Protein AF-A0A7C5KUN6-F1 (afdb_monomer)

Sequence (347 aa):
MRLMIIWPGSARQKAARDCRPASRNPRELPTFNGETDTWPRRWAWPAICSCHCKRNRFDVPRSCTMHLMQTRRTWILATVFLALLAIQFTPLGLFLNLPGLLIVAGGTLAATFLSRPAEDVRAVLASLPALLQNGHARGDATETGRDIAQLLHFARRYRLVSIRAAERELGHIANPFLRAGLQQVVDRASEEELEKSLRWRLSAEARREQGRIQIVNTMAIFAPAFGMLGTLFGLVFMLSGLGSEGLNEIGTSMAFAMITTVYGIVAANLVFKPLAIKLERRSQQRLLHLRALAEGMMLVWHKRHPTLVRELIESVHQGAPMSAPAPATGTARDPAAAGSTLKLVGA

Solvent-accessible surface area (backbone atoms only — not comparable to full-atom values): 20863 Å² total; per-residue (Å²): 139,88,87,80,85,83,70,96,70,68,74,74,64,65,72,71,71,76,80,68,90,83,78,88,80,98,81,83,83,83,86,80,80,84,83,87,82,90,75,78,95,71,83,89,69,82,94,77,79,89,72,78,84,72,82,88,75,99,69,80,64,69,69,62,63,49,55,59,51,52,52,56,51,50,54,54,50,50,54,51,49,54,52,51,54,58,52,74,76,44,72,66,74,78,70,66,50,64,72,43,49,46,47,20,53,48,45,24,49,51,56,44,51,74,75,38,65,61,67,61,53,50,55,49,60,69,42,45,66,59,67,70,43,76,68,53,69,64,53,56,57,57,48,54,52,48,55,54,51,50,53,45,52,44,39,48,36,55,69,76,37,64,67,75,61,34,57,64,50,48,79,73,49,83,53,68,70,58,34,56,54,53,48,42,54,73,72,61,55,53,70,71,56,49,51,51,50,49,52,50,53,53,53,52,54,51,53,53,52,49,52,55,35,48,52,38,47,49,38,29,62,38,14,39,54,33,4,55,50,34,34,54,54,18,49,52,52,33,60,68,37,64,92,81,56,58,76,67,57,45,50,50,25,48,51,47,16,55,51,14,34,51,50,8,46,45,46,14,63,71,47,28,45,56,47,26,55,52,45,48,53,51,46,51,53,53,51,51,50,53,48,35,52,48,53,37,49,53,40,43,68,70,63,52,61,50,68,60,43,49,52,50,39,52,39,58,74,69,69,56,78,89,70,74,82,76,78,78,86,76,85,75,86,78,92,84,87,82,82,83,89,85,84,84,86,90,133

Secondary structure (DSSP, 8-state):
-------TTSHHHHTTSS-------------------PPP--------------SS-----HHHHHHHHHHHHHHHHHHHHHHHHHHHTS-GGGT--HHHHHHHHHHHHHHHHHHS-HHHHHHHHHHHHHHHSTTHHHHHHHHHHHHHHHHHHHHHHHHHS-HHHHHHHHTT---HHHHHHHHHHHTT--HHHHHHHHHHHHHHHHHHHHHHHHHHHHHHHHHHHHHHHHHHHHHHHHHHTTTTS-HHHHHHHHHHHHHHHHHHHHIIIIIIHHHHHHHHHHHHHHHHHHHHHHHHHHHHHTT--HHHHHHHHHHHHTT-----PPPP-------------------

Nearest PDB structures (foldseek):
  8brd-assembly1_B  TM=8.633E-01  e=4.426E-10  Vibrio alginolyticus
  8ucs-assembly1_C  TM=8.297E-01  e=2.046E-10  Clostridium sporogenes
  8brd-assembly1_D  TM=7.838E-01  e=4.847E-10  Vibrio alginolyticus
  6ykm-assembly1_D  TM=8.203E-01  e=2.197E-08  Campylobacter jejuni subsp. jejuni 81-176
  7n6g-assembly1_3Q  TM=2.691E-01  e=1.621E+00  Chlamydomonas reinhardtii

Radius of gyration: 33.62 Å; Cα contacts (8 Å, |Δi|>4): 219; chains: 1; bounding box: 73×64×123 Å

pLDDT: mean 71.46, std 23.48, range [27.25, 95.94]

Structure (mmCIF, N/CA/C/O backbone):
data_AF-A0A7C5KUN6-F1
#
_entry.id   AF-A0A7C5KUN6-F1
#
loop_
_atom_site.group_PDB
_atom_site.id
_atom_site.type_symbol
_atom_site.label_atom_id
_atom_site.label_alt_id
_atom_site.label_comp_id
_atom_site.label_asym_id
_atom_site.label_entity_id
_atom_site.label_seq_id
_atom_site.pdbx_PDB_ins_code
_atom_site.Cartn_x
_atom_site.Cartn_y
_atom_site.Cartn_z
_atom_site.occupancy
_atom_site.B_iso_or_equiv
_atom_site.auth_seq_id
_atom_site.auth_comp_id
_atom_site.auth_asym_id
_atom_site.auth_atom_id
_atom_site.pdbx_PDB_model_num
ATOM 1 N N . MET A 1 1 ? 39.774 12.042 -4.914 1.00 36.41 1 MET A N 1
ATOM 2 C CA . MET A 1 1 ? 38.982 13.292 -4.994 1.00 36.41 1 MET A CA 1
ATOM 3 C C . MET A 1 1 ? 37.607 13.035 -4.398 1.00 36.41 1 MET A C 1
ATOM 5 O O . MET A 1 1 ? 36.864 12.227 -4.932 1.00 36.41 1 MET A O 1
ATOM 9 N N . ARG A 1 2 ? 37.319 13.622 -3.234 1.00 31.59 2 ARG A N 1
ATOM 10 C CA . ARG A 1 2 ? 36.129 13.360 -2.412 1.00 31.59 2 ARG A CA 1
ATOM 11 C C . ARG A 1 2 ? 35.390 14.694 -2.288 1.00 31.59 2 ARG A C 1
ATOM 13 O O . ARG A 1 2 ? 35.836 15.540 -1.523 1.00 31.59 2 ARG A O 1
ATOM 20 N N . LEU A 1 3 ? 34.341 14.921 -3.084 1.00 30.58 3 LEU A N 1
ATOM 21 C CA . LEU A 1 3 ? 33.497 16.112 -2.943 1.00 30.58 3 LEU A CA 1
ATOM 22 C C . LEU A 1 3 ? 32.214 15.735 -2.200 1.00 30.58 3 LEU A C 1
ATOM 24 O O . LEU A 1 3 ? 31.423 14.904 -2.637 1.00 30.58 3 LEU A O 1
ATOM 28 N N . MET A 1 4 ? 32.092 16.326 -1.020 1.00 28.91 4 MET A N 1
ATOM 29 C CA . MET A 1 4 ? 31.108 16.066 0.016 1.00 28.91 4 MET A CA 1
ATOM 30 C C . MET A 1 4 ? 29.903 16.982 -0.231 1.00 28.91 4 MET A C 1
ATOM 32 O O . MET A 1 4 ? 30.018 18.202 -0.148 1.00 28.91 4 MET A O 1
ATOM 36 N N . ILE A 1 5 ? 28.756 16.398 -0.577 1.00 36.75 5 ILE A N 1
ATOM 37 C CA . ILE A 1 5 ? 27.485 17.110 -0.748 1.00 36.75 5 ILE A CA 1
ATOM 38 C C . ILE A 1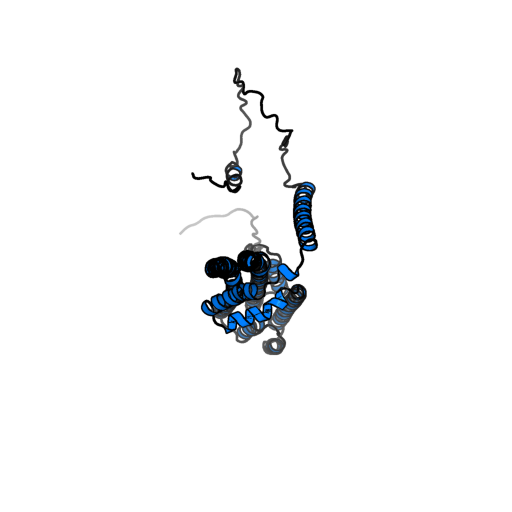 5 ? 26.949 17.444 0.651 1.00 36.75 5 ILE A C 1
ATOM 40 O O . ILE A 1 5 ? 26.580 16.554 1.417 1.00 36.75 5 ILE A O 1
ATOM 44 N N . ILE A 1 6 ? 26.954 18.729 1.007 1.00 35.00 6 ILE A N 1
ATOM 45 C CA . ILE A 1 6 ? 26.498 19.235 2.306 1.00 35.00 6 ILE A CA 1
ATOM 46 C C . ILE A 1 6 ? 24.963 19.293 2.310 1.00 35.00 6 ILE A C 1
ATOM 48 O O . ILE A 1 6 ? 24.348 20.078 1.592 1.00 35.00 6 ILE A O 1
ATOM 52 N N . TRP A 1 7 ? 24.344 18.447 3.135 1.00 30.03 7 TRP A N 1
ATOM 53 C CA . TRP A 1 7 ? 22.903 18.427 3.399 1.00 30.03 7 TRP A CA 1
ATOM 54 C C . TRP A 1 7 ? 22.523 19.549 4.391 1.00 30.03 7 TRP A C 1
ATOM 56 O O . TRP A 1 7 ? 23.180 19.684 5.426 1.00 30.03 7 TRP A O 1
ATOM 66 N N . PRO A 1 8 ? 21.439 20.321 4.175 1.00 37.62 8 PRO A N 1
ATOM 67 C CA . PRO A 1 8 ? 21.085 21.498 4.985 1.00 37.62 8 PRO A CA 1
ATOM 68 C C . PRO A 1 8 ? 20.377 21.153 6.318 1.00 37.62 8 PRO A C 1
ATOM 70 O O . PRO A 1 8 ? 19.458 21.843 6.757 1.00 37.62 8 PRO A O 1
ATOM 73 N N . GLY A 1 9 ? 20.772 20.053 6.968 1.00 38.12 9 GLY A N 1
ATOM 74 C CA . GLY A 1 9 ? 20.088 19.484 8.139 1.00 38.12 9 GLY A CA 1
ATOM 75 C C . GLY A 1 9 ? 20.625 19.922 9.507 1.00 38.12 9 GLY A C 1
ATOM 76 O O . GLY A 1 9 ? 19.922 19.777 10.504 1.00 38.12 9 GLY A O 1
ATOM 77 N N . SER A 1 10 ? 21.839 20.474 9.592 1.00 38.00 10 SER A N 1
ATOM 78 C CA . SER A 1 10 ? 22.533 20.681 10.879 1.00 38.00 10 SER A CA 1
ATOM 79 C C . SER A 1 10 ? 22.259 22.028 11.564 1.00 38.00 10 SER A C 1
ATOM 81 O O . SER A 1 10 ? 22.498 22.163 12.763 1.00 38.00 10 SER A O 1
ATOM 83 N N . ALA A 1 11 ? 21.698 23.019 10.863 1.00 38.12 11 ALA A N 1
ATOM 84 C CA . ALA A 1 11 ? 21.454 24.350 11.435 1.00 38.12 11 ALA A CA 1
ATOM 85 C C . ALA A 1 11 ? 20.270 24.389 12.423 1.00 38.12 11 ALA A C 1
ATOM 87 O O . ALA A 1 11 ? 20.211 25.249 13.299 1.00 38.12 11 ALA A O 1
ATOM 88 N N . ARG A 1 12 ? 19.332 23.436 12.327 1.00 37.44 12 ARG A N 1
ATOM 89 C CA . ARG A 1 12 ? 18.107 23.428 13.145 1.00 37.44 12 ARG A CA 1
ATOM 90 C C . ARG A 1 12 ? 18.330 22.904 14.575 1.00 37.44 12 ARG A C 1
ATOM 92 O O . ARG A 1 12 ? 17.507 23.165 15.443 1.00 37.44 12 ARG A O 1
ATOM 99 N N . GLN A 1 13 ? 19.439 22.208 14.841 1.00 39.34 13 GLN A N 1
ATOM 100 C CA . GLN A 1 13 ? 19.725 21.619 16.159 1.00 39.34 13 GLN A CA 1
ATOM 101 C C . GLN A 1 13 ? 20.509 22.533 17.113 1.00 39.34 13 GLN A C 1
ATOM 103 O O . GLN A 1 13 ? 20.393 22.357 18.324 1.00 39.34 13 GLN A O 1
ATOM 108 N N . LYS A 1 14 ? 21.260 23.531 16.620 1.00 35.16 14 LYS A N 1
ATOM 109 C CA . LYS A 1 14 ? 21.990 24.461 17.508 1.00 35.16 14 LYS A CA 1
ATOM 110 C C . LYS A 1 14 ? 21.090 25.502 18.180 1.00 35.16 14 LYS A C 1
ATOM 112 O O . LYS A 1 14 ? 21.354 25.857 19.319 1.00 35.16 14 LYS A O 1
ATOM 117 N N . ALA A 1 15 ? 19.994 25.915 17.544 1.00 37.03 15 ALA A N 1
ATOM 118 C CA . ALA A 1 15 ? 19.091 26.929 18.102 1.00 37.03 15 ALA A CA 1
ATOM 119 C C . ALA A 1 15 ? 18.243 26.439 19.296 1.00 37.03 15 ALA A C 1
ATOM 121 O O . ALA A 1 15 ? 17.709 27.252 20.041 1.00 37.03 15 ALA A O 1
ATOM 122 N N . ALA A 1 16 ? 18.116 25.123 19.503 1.00 38.19 16 ALA A N 1
ATOM 123 C CA . ALA A 1 16 ? 17.283 24.557 20.568 1.00 38.19 16 ALA A CA 1
ATOM 124 C C . ALA A 1 16 ? 18.017 24.361 21.912 1.00 38.19 16 ALA A C 1
ATOM 126 O O . ALA A 1 16 ? 17.370 24.027 22.902 1.00 38.19 16 ALA A O 1
ATOM 127 N N . ARG A 1 17 ? 19.349 24.542 21.976 1.00 33.84 17 ARG A N 1
ATOM 128 C CA . ARG A 1 17 ? 20.134 24.317 23.210 1.00 33.84 17 ARG A CA 1
ATOM 129 C C . ARG A 1 17 ? 20.292 25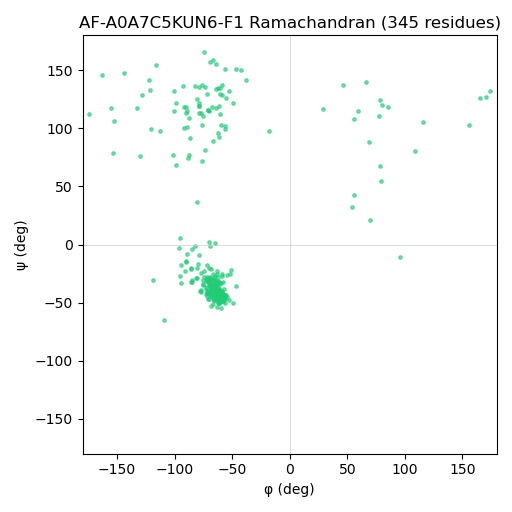.546 24.115 1.00 33.84 17 ARG A C 1
ATOM 131 O O . ARG A 1 17 ? 20.609 25.350 25.284 1.00 33.84 17 ARG A O 1
ATOM 138 N N . ASP A 1 18 ? 19.997 26.756 23.637 1.00 34.16 18 ASP A N 1
ATOM 139 C CA . ASP A 1 18 ? 20.243 28.002 24.392 1.00 34.16 18 ASP A CA 1
ATOM 140 C C . ASP A 1 18 ? 19.037 28.540 25.182 1.00 34.16 18 ASP A C 1
ATOM 142 O O . ASP A 1 18 ? 19.120 29.584 25.823 1.00 34.16 18 ASP A O 1
ATOM 146 N N . CYS A 1 19 ? 17.913 27.820 25.226 1.00 31.50 19 CYS A N 1
ATOM 147 C CA . CYS A 1 19 ? 16.777 28.191 26.074 1.00 31.50 19 CYS A CA 1
ATOM 148 C C . CYS A 1 19 ? 16.762 27.388 27.384 1.00 31.50 19 CYS A C 1
ATOM 150 O O . CYS A 1 19 ? 15.866 26.579 27.612 1.00 31.50 19 CYS A O 1
ATOM 152 N N . ARG A 1 20 ? 17.738 27.625 28.274 1.00 32.19 20 ARG A N 1
ATOM 153 C CA . ARG A 1 20 ? 17.538 27.380 29.717 1.00 32.19 20 ARG A CA 1
ATOM 154 C C . ARG A 1 20 ? 17.058 28.677 30.381 1.00 32.19 20 ARG A C 1
ATOM 156 O O . ARG A 1 20 ? 17.607 29.735 30.083 1.00 32.19 20 ARG A O 1
ATOM 163 N N . PRO A 1 21 ? 16.060 28.637 31.279 1.00 32.84 21 PRO A N 1
ATOM 164 C CA . PRO A 1 21 ? 15.579 29.836 31.950 1.00 32.84 21 PRO A CA 1
ATOM 165 C C . PRO A 1 21 ? 16.562 30.250 33.055 1.00 32.84 21 PRO A C 1
ATOM 167 O O . PRO A 1 21 ? 16.709 29.548 34.053 1.00 32.84 21 PRO A O 1
ATOM 170 N N . ALA A 1 22 ? 17.231 31.392 32.885 1.00 34.12 22 ALA A N 1
ATOM 171 C CA . ALA A 1 22 ? 18.004 32.029 33.947 1.00 34.12 22 ALA A CA 1
ATOM 172 C C . ALA A 1 22 ? 17.059 32.783 34.900 1.00 34.12 22 ALA A C 1
ATOM 174 O O . ALA A 1 22 ? 16.309 33.678 34.503 1.00 34.12 22 ALA A O 1
ATOM 175 N N . SER A 1 23 ? 17.073 32.377 36.165 1.00 33.22 23 SER A N 1
ATOM 176 C CA . SER A 1 23 ? 16.343 32.972 37.281 1.00 33.22 23 SER A CA 1
ATOM 177 C C . SER A 1 23 ? 16.984 34.280 37.770 1.00 33.22 23 SER A C 1
ATOM 179 O O . SER A 1 23 ? 18.194 34.329 37.942 1.00 33.22 23 SER A O 1
ATOM 181 N N . ARG A 1 24 ? 16.134 35.286 38.041 1.00 33.97 24 ARG A N 1
ATOM 182 C CA . ARG A 1 24 ? 16.246 36.411 39.009 1.00 33.97 24 ARG A CA 1
ATOM 183 C C . ARG A 1 24 ? 17.649 36.944 39.380 1.00 33.97 24 ARG A C 1
ATOM 185 O O . ARG A 1 24 ? 18.340 36.284 40.140 1.00 33.97 24 ARG A O 1
ATOM 192 N N . ASN A 1 25 ? 17.937 38.213 39.045 1.00 30.94 25 ASN A N 1
ATOM 193 C CA . ASN A 1 25 ? 18.083 39.371 39.970 1.00 30.94 25 ASN A CA 1
ATOM 194 C C . ASN A 1 25 ? 18.566 40.623 39.179 1.00 30.94 25 ASN A C 1
ATOM 196 O O . ASN A 1 25 ? 19.510 40.482 38.407 1.00 30.94 25 ASN A O 1
ATOM 200 N N . PRO A 1 26 ? 17.982 41.835 39.311 1.00 35.25 26 PRO A N 1
ATOM 201 C CA . PRO A 1 26 ? 18.430 43.018 38.576 1.00 35.25 26 PRO A CA 1
ATOM 202 C C . PRO A 1 26 ? 19.290 43.931 39.460 1.00 35.25 26 PRO A C 1
ATOM 204 O O . PRO A 1 26 ? 18.818 44.957 39.940 1.00 35.25 26 PRO A O 1
ATOM 207 N N . ARG A 1 27 ? 20.554 43.569 39.679 1.00 32.56 27 ARG A N 1
ATOM 208 C CA . ARG A 1 27 ? 21.613 44.490 40.119 1.00 32.56 27 ARG A CA 1
ATOM 209 C C . ARG A 1 27 ? 22.932 43.931 39.618 1.00 32.56 27 ARG A C 1
ATOM 211 O O . ARG A 1 27 ? 23.347 42.903 40.123 1.00 32.56 27 ARG A O 1
ATOM 218 N N . GLU A 1 28 ? 23.481 44.584 38.597 1.00 31.84 28 GLU A N 1
ATOM 219 C CA . GLU A 1 28 ? 24.897 44.657 38.198 1.00 31.84 28 GLU A CA 1
ATOM 220 C C . GLU A 1 28 ? 24.959 44.979 36.698 1.00 31.84 28 GLU A C 1
ATOM 222 O O . GLU A 1 28 ? 24.686 44.148 35.836 1.00 31.84 28 GLU A O 1
ATOM 227 N N . LEU A 1 29 ? 25.264 46.239 36.387 1.00 32.28 29 LEU A N 1
ATOM 228 C CA . LEU A 1 29 ? 25.800 46.643 35.091 1.00 32.28 29 LEU A CA 1
ATOM 229 C C . LEU A 1 29 ? 27.324 46.606 35.232 1.00 32.28 29 LEU A C 1
ATOM 231 O O . LEU A 1 29 ? 27.840 47.386 36.033 1.00 32.28 29 LEU A O 1
ATOM 235 N N . PRO A 1 30 ? 28.064 45.785 34.474 1.00 35.19 30 PRO A N 1
ATOM 236 C CA . PRO A 1 30 ? 29.479 46.020 34.299 1.00 35.19 30 PRO A CA 1
ATOM 237 C C . PRO A 1 30 ? 29.676 46.938 33.093 1.00 35.19 30 PRO A C 1
ATOM 239 O O . PRO A 1 30 ? 29.374 46.599 31.949 1.00 35.19 30 PRO A O 1
ATOM 242 N N . THR A 1 31 ? 30.191 48.128 33.375 1.00 33.78 31 THR A N 1
ATOM 243 C CA . THR A 1 31 ? 30.942 48.950 32.428 1.00 33.78 31 THR A CA 1
ATOM 244 C C . THR A 1 31 ? 32.164 48.168 31.952 1.00 33.78 31 THR A C 1
ATOM 246 O O . THR A 1 31 ? 32.941 47.705 32.788 1.00 33.78 31 THR A O 1
ATOM 249 N N . PHE A 1 32 ? 32.374 48.058 30.640 1.00 27.25 32 PHE A N 1
ATOM 250 C CA . PHE A 1 32 ? 33.664 47.632 30.102 1.00 27.25 32 PHE A CA 1
ATOM 251 C C . PHE A 1 32 ? 34.108 48.566 28.974 1.00 27.25 32 PHE A C 1
ATOM 253 O O . PHE A 1 32 ? 33.417 48.742 27.971 1.00 27.25 32 PHE A O 1
ATOM 260 N N . ASN A 1 33 ? 35.242 49.207 29.247 1.00 29.75 33 ASN A N 1
ATOM 261 C CA . ASN A 1 33 ? 36.004 50.129 28.418 1.00 29.75 33 ASN A CA 1
ATOM 262 C C . ASN A 1 33 ? 36.671 49.423 27.230 1.00 29.75 33 ASN A C 1
ATOM 264 O O . ASN A 1 33 ? 37.028 48.255 27.338 1.00 29.75 33 ASN A O 1
ATOM 268 N N . GLY A 1 34 ? 36.958 50.215 26.193 1.00 28.27 34 GLY A N 1
ATOM 269 C CA . GLY A 1 34 ? 38.306 50.303 25.62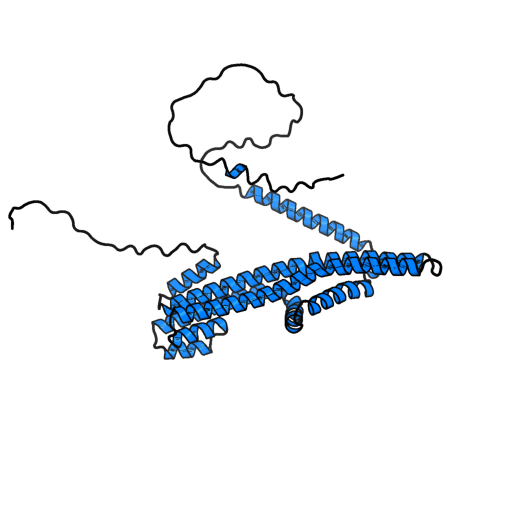0 1.00 28.27 34 GLY A CA 1
ATOM 270 C C . GLY A 1 34 ? 38.776 49.217 24.648 1.00 28.27 34 GLY A C 1
ATOM 271 O O . GLY A 1 34 ? 38.952 48.066 25.012 1.00 28.27 34 GLY A O 1
ATOM 272 N N . GLU A 1 35 ? 39.102 49.698 23.449 1.00 30.53 35 GLU A N 1
ATOM 273 C CA . GLU A 1 35 ? 40.099 49.189 22.499 1.00 30.53 35 GLU A CA 1
ATOM 274 C C . GLU A 1 35 ? 39.826 47.950 21.614 1.00 30.53 35 GLU A C 1
ATOM 276 O O . GLU A 1 35 ? 39.834 46.798 22.027 1.00 30.53 35 GLU A O 1
ATOM 281 N N . THR A 1 36 ? 39.700 48.283 20.318 1.00 35.16 36 THR A N 1
ATOM 282 C CA . THR A 1 36 ? 40.306 47.641 19.136 1.00 35.16 36 THR A CA 1
ATOM 283 C C . THR A 1 36 ? 40.071 46.151 18.905 1.00 35.16 36 THR A C 1
ATOM 285 O O . THR A 1 36 ? 40.748 45.315 19.480 1.00 35.16 36 THR A O 1
ATOM 288 N N . ASP A 1 37 ? 39.249 45.844 17.896 1.00 28.78 37 ASP A N 1
ATOM 289 C CA . ASP A 1 37 ? 39.732 45.020 16.784 1.00 28.78 37 ASP A CA 1
ATOM 290 C C . ASP A 1 37 ? 38.919 45.268 15.507 1.00 28.78 37 ASP A C 1
ATOM 292 O O . ASP A 1 37 ? 37.706 45.068 15.412 1.00 28.78 37 ASP A O 1
ATOM 296 N N . THR A 1 38 ? 39.633 45.767 14.506 1.00 33.62 38 THR A N 1
ATOM 297 C CA . THR A 1 38 ? 39.177 46.052 13.151 1.00 33.62 38 THR A CA 1
ATOM 298 C C . THR A 1 38 ? 38.926 44.758 12.378 1.00 33.62 38 THR A C 1
ATOM 300 O O . THR A 1 38 ? 39.873 44.045 12.054 1.00 33.62 38 THR A O 1
ATOM 303 N N . TRP A 1 39 ? 37.676 44.498 11.984 1.00 29.95 39 TRP A N 1
ATOM 304 C CA . TRP A 1 39 ? 37.362 43.515 10.941 1.00 29.95 39 TRP A CA 1
ATOM 305 C C . TRP A 1 39 ? 37.091 44.219 9.601 1.00 29.95 39 TRP A C 1
ATOM 307 O O . TRP A 1 39 ? 36.362 45.216 9.557 1.00 29.95 39 TRP A O 1
ATOM 317 N N . PRO A 1 40 ? 37.695 43.749 8.495 1.00 32.69 40 PRO A N 1
ATOM 318 C CA . PRO A 1 40 ? 37.729 44.481 7.240 1.00 32.69 40 PRO A CA 1
ATOM 319 C C . PRO A 1 40 ? 36.372 44.479 6.534 1.00 32.69 40 PRO A C 1
ATOM 321 O O . PRO A 1 40 ? 35.715 43.452 6.363 1.00 32.69 40 PRO A O 1
ATOM 324 N N . ARG A 1 41 ? 36.001 45.667 6.043 1.00 37.22 41 ARG A N 1
ATOM 325 C CA . ARG A 1 41 ? 34.928 45.892 5.072 1.00 37.22 41 ARG A CA 1
ATOM 326 C C . ARG A 1 41 ? 35.181 45.063 3.813 1.00 37.22 41 ARG A C 1
ATOM 328 O O . ARG A 1 41 ? 35.963 45.461 2.958 1.00 37.22 41 ARG A O 1
ATOM 335 N N . ARG A 1 42 ? 34.482 43.945 3.677 1.00 33.81 42 ARG A N 1
ATOM 336 C CA . ARG A 1 42 ? 34.075 43.302 2.417 1.00 33.81 42 ARG A CA 1
ATOM 337 C C . ARG A 1 42 ? 32.962 42.329 2.804 1.00 33.81 42 ARG A C 1
ATOM 339 O O . ARG A 1 42 ? 32.987 41.813 3.910 1.00 33.81 42 ARG A O 1
ATOM 346 N N . TRP A 1 43 ? 31.979 42.127 1.933 1.00 32.09 43 TRP A N 1
ATOM 347 C CA . TRP A 1 43 ? 30.713 41.418 2.205 1.00 32.09 43 TRP A CA 1
ATOM 348 C C . TRP A 1 43 ? 29.653 42.247 2.949 1.00 32.09 43 TRP A C 1
ATOM 350 O O . TRP A 1 43 ? 29.079 41.830 3.951 1.00 32.09 43 TRP A O 1
ATOM 360 N N . ALA A 1 44 ? 29.330 43.415 2.387 1.00 32.41 44 ALA A N 1
ATOM 361 C CA . ALA A 1 44 ? 28.011 44.012 2.554 1.00 32.41 44 ALA A CA 1
ATOM 362 C C . ALA A 1 44 ? 26.957 43.067 1.948 1.00 32.41 44 ALA A C 1
ATOM 364 O O . ALA A 1 44 ? 26.727 43.067 0.740 1.00 32.41 44 ALA A O 1
ATOM 365 N N . TRP A 1 45 ? 26.348 42.231 2.786 1.00 30.56 45 TRP A N 1
ATOM 366 C CA . TRP A 1 45 ? 25.075 41.594 2.468 1.00 30.56 45 TRP A CA 1
ATOM 367 C C . TRP A 1 45 ? 23.943 42.579 2.782 1.00 30.56 45 TRP A C 1
ATOM 369 O O . TRP A 1 45 ? 23.997 43.249 3.818 1.00 30.56 45 TRP A O 1
ATOM 379 N N . PRO A 1 46 ? 22.935 42.714 1.903 1.00 34.22 46 PRO A N 1
ATOM 380 C CA . PRO A 1 46 ? 21.843 43.649 2.114 1.00 34.22 46 PRO A CA 1
ATOM 381 C C . PRO A 1 46 ? 21.049 43.245 3.358 1.00 34.22 46 PRO A C 1
ATOM 383 O O . PRO A 1 46 ? 20.725 42.075 3.551 1.00 34.22 46 PRO A O 1
ATOM 386 N N . ALA A 1 47 ? 20.774 44.251 4.186 1.00 41.66 47 ALA A N 1
ATOM 387 C CA . ALA A 1 47 ? 19.912 44.262 5.361 1.00 41.66 47 ALA A CA 1
ATOM 388 C C . ALA A 1 47 ? 18.901 43.100 5.441 1.00 41.66 47 ALA A C 1
ATOM 390 O O . ALA A 1 47 ? 17.802 43.167 4.895 1.00 41.66 47 ALA A O 1
ATOM 391 N N . ILE A 1 48 ? 19.251 42.058 6.196 1.00 41.28 48 ILE A N 1
ATOM 392 C CA . ILE A 1 48 ? 18.304 41.067 6.704 1.00 41.28 48 ILE A CA 1
ATOM 393 C C . ILE A 1 48 ? 18.532 40.960 8.212 1.00 41.28 48 ILE A C 1
ATOM 395 O O . ILE A 1 48 ? 19.651 40.749 8.670 1.00 41.28 48 ILE A O 1
ATOM 399 N N . CYS A 1 49 ? 17.433 41.090 8.955 1.00 33.22 49 CYS A N 1
ATOM 400 C CA . CYS A 1 49 ? 17.303 40.902 10.400 1.00 33.22 49 CYS A CA 1
ATOM 401 C C . CYS A 1 49 ? 17.794 42.042 11.304 1.00 33.22 49 CYS A C 1
ATOM 403 O O . CYS A 1 49 ? 18.638 41.850 12.173 1.00 33.22 49 CYS A O 1
ATOM 405 N N . SER A 1 50 ? 17.098 43.179 11.246 1.00 35.75 50 SER A N 1
ATOM 406 C CA . SER A 1 50 ? 16.769 43.889 12.487 1.00 35.75 50 SER A CA 1
ATOM 407 C C . SER A 1 50 ? 15.443 43.330 13.022 1.00 35.75 50 SER A C 1
ATOM 409 O O . SER A 1 50 ? 14.378 43.919 12.863 1.00 35.75 50 SER A O 1
ATOM 411 N N . CYS A 1 51 ? 15.479 42.117 13.586 1.00 33.22 51 CYS A N 1
ATOM 412 C CA . CYS A 1 51 ? 14.357 41.601 14.370 1.00 33.22 51 CYS A CA 1
ATOM 413 C C . CYS A 1 51 ? 14.533 42.093 15.801 1.00 33.22 51 CYS A C 1
ATOM 415 O O . CYS A 1 51 ? 15.198 41.474 16.630 1.00 33.22 51 CYS A O 1
ATOM 417 N N . HIS A 1 52 ? 13.928 43.245 16.068 1.00 33.44 52 HIS A N 1
ATOM 418 C CA . HIS A 1 52 ? 13.720 43.752 17.410 1.00 33.44 52 HIS A CA 1
ATOM 419 C C . HIS A 1 52 ? 12.868 42.726 18.178 1.00 33.44 52 HIS A C 1
ATOM 421 O O . HIS A 1 52 ? 11.667 42.584 17.948 1.00 33.44 52 HIS A O 1
ATOM 427 N N . CYS A 1 53 ? 13.517 41.949 19.045 1.00 33.62 53 CYS A N 1
ATOM 428 C CA . CYS A 1 53 ? 12.884 40.932 19.875 1.00 33.62 53 CYS A CA 1
ATOM 429 C C . CYS A 1 53 ? 12.101 41.625 21.001 1.00 33.62 53 CYS A C 1
ATOM 431 O O . CYS A 1 53 ? 12.590 41.784 22.119 1.00 33.62 53 CYS A O 1
ATOM 433 N N . LYS A 1 54 ? 10.885 42.096 20.693 1.00 32.84 54 LYS A N 1
ATOM 434 C CA . LYS A 1 54 ? 9.923 42.533 21.706 1.00 32.84 54 LYS A CA 1
ATOM 435 C C . LYS A 1 54 ? 9.062 41.341 22.123 1.00 32.84 54 LYS A C 1
ATOM 437 O O . LYS A 1 54 ? 8.365 40.720 21.329 1.00 32.84 54 LYS A O 1
ATOM 442 N N . ARG A 1 55 ? 9.191 41.042 23.410 1.00 41.12 55 ARG A N 1
ATOM 443 C CA . ARG A 1 55 ? 8.473 40.081 24.248 1.00 41.12 55 ARG A CA 1
ATOM 444 C C . ARG A 1 55 ? 6.971 39.978 23.920 1.00 41.12 55 ARG A C 1
ATOM 446 O O . ARG A 1 55 ? 6.312 40.997 23.753 1.00 41.12 55 ARG A O 1
ATOM 453 N N . ASN A 1 56 ? 6.455 38.746 23.973 1.00 40.22 56 ASN A N 1
ATOM 454 C CA . ASN A 1 56 ? 5.042 38.338 23.906 1.00 40.22 56 ASN A CA 1
ATOM 455 C C . ASN A 1 56 ? 4.312 38.525 22.565 1.00 40.22 56 ASN A C 1
ATOM 457 O O . ASN A 1 56 ? 3.596 39.504 22.393 1.00 40.22 56 ASN A O 1
ATOM 461 N N . ARG A 1 57 ? 4.391 37.510 21.689 1.00 38.19 57 ARG A N 1
ATOM 462 C CA . ARG A 1 57 ? 3.269 36.715 21.121 1.00 38.19 57 ARG A CA 1
ATOM 463 C C . ARG A 1 57 ? 3.842 35.845 19.993 1.00 38.19 57 ARG A C 1
ATOM 465 O O . ARG A 1 57 ? 4.525 36.352 19.111 1.00 38.19 57 ARG A O 1
ATOM 472 N N . PHE A 1 58 ? 3.605 34.537 20.033 1.00 44.22 58 PHE A N 1
ATOM 473 C CA . PHE A 1 58 ? 3.976 33.609 18.960 1.00 44.22 58 PHE A CA 1
ATOM 474 C C . PHE A 1 58 ? 2.975 33.770 17.802 1.00 44.22 58 PHE A C 1
ATOM 476 O O . PHE A 1 58 ? 2.114 32.927 17.596 1.00 44.22 58 PHE A O 1
ATOM 483 N N . ASP A 1 59 ? 3.051 34.881 17.074 1.00 41.34 59 ASP A N 1
ATOM 484 C CA . ASP A 1 59 ? 2.355 35.048 15.797 1.00 41.34 59 ASP A CA 1
ATOM 485 C C . ASP A 1 59 ? 3.409 35.122 14.696 1.00 41.34 59 ASP A C 1
ATOM 487 O O . ASP A 1 59 ? 4.026 36.157 14.449 1.00 41.34 59 ASP A O 1
ATOM 491 N N . VAL A 1 60 ? 3.647 33.986 14.038 1.00 48.38 60 VAL A N 1
ATOM 492 C CA . VAL A 1 60 ? 4.352 33.980 12.754 1.00 48.38 60 VAL A CA 1
ATOM 493 C C . VAL A 1 60 ? 3.418 34.668 11.752 1.00 48.38 60 VAL A C 1
ATOM 495 O O . VAL A 1 60 ? 2.316 34.160 11.523 1.00 48.38 60 VAL A O 1
ATOM 498 N N . PRO A 1 61 ? 3.797 35.804 11.141 1.00 43.78 61 PRO A N 1
ATOM 499 C CA . PRO A 1 61 ? 2.918 36.504 10.214 1.00 43.78 61 PRO A CA 1
ATOM 500 C C . PRO A 1 61 ? 2.594 35.603 9.012 1.00 43.78 61 PRO A C 1
ATOM 502 O O . PRO A 1 61 ? 3.487 35.205 8.256 1.00 43.78 61 PRO A O 1
ATOM 505 N N . ARG A 1 62 ? 1.299 35.292 8.826 1.00 48.25 62 ARG A N 1
ATOM 506 C CA . ARG A 1 62 ? 0.744 34.454 7.736 1.00 48.25 62 ARG A CA 1
ATOM 507 C C . ARG A 1 62 ? 1.198 34.885 6.331 1.00 48.25 62 ARG A C 1
ATOM 509 O O . ARG A 1 62 ? 1.205 34.074 5.411 1.00 48.25 62 ARG A O 1
ATOM 516 N N . SER A 1 63 ? 1.623 36.132 6.167 1.00 48.53 63 SER A N 1
ATOM 517 C CA . SER A 1 63 ? 2.077 36.703 4.896 1.00 48.53 63 SER A CA 1
ATOM 518 C C . SER A 1 63 ? 3.411 36.119 4.401 1.00 48.53 63 SER A C 1
ATOM 520 O O . SER A 1 63 ? 3.637 36.039 3.195 1.00 48.53 63 SER A O 1
ATOM 522 N N . CYS A 1 64 ? 4.289 35.659 5.303 1.00 43.19 64 CYS A N 1
ATOM 523 C CA . CYS A 1 64 ? 5.630 35.187 4.931 1.00 43.19 64 CYS A CA 1
ATOM 524 C C . CYS A 1 64 ? 5.634 33.713 4.477 1.00 43.19 64 CYS A C 1
ATOM 526 O O . CYS A 1 64 ? 6.364 33.323 3.564 1.00 43.19 64 CYS A O 1
ATOM 528 N N . THR A 1 65 ? 4.749 32.887 5.044 1.00 49.81 65 THR A N 1
ATOM 529 C CA . THR A 1 65 ? 4.548 31.496 4.600 1.00 49.81 65 THR A CA 1
ATOM 530 C C . THR A 1 65 ? 3.843 31.421 3.243 1.00 49.81 65 THR A C 1
ATOM 532 O O . THR A 1 65 ? 4.100 30.499 2.465 1.00 49.81 65 THR A O 1
ATOM 535 N N . MET A 1 66 ? 3.016 32.418 2.918 1.00 45.81 66 MET A N 1
ATOM 536 C CA . MET A 1 66 ? 2.266 32.481 1.664 1.00 45.81 66 MET A CA 1
ATOM 537 C C . MET A 1 66 ? 3.173 32.780 0.453 1.00 45.81 66 MET A C 1
ATOM 539 O O . MET A 1 66 ? 3.081 32.083 -0.558 1.00 45.81 66 MET A O 1
ATOM 543 N N . HIS A 1 67 ? 4.141 33.700 0.573 1.00 49.97 67 HIS A N 1
ATOM 544 C CA . HIS A 1 67 ? 5.096 34.010 -0.507 1.00 49.97 67 HIS A CA 1
ATOM 545 C C . HIS A 1 67 ? 6.077 32.866 -0.825 1.00 49.97 67 HIS A C 1
ATOM 547 O O . HIS A 1 67 ? 6.401 32.637 -1.996 1.00 49.97 67 HIS A O 1
ATOM 553 N N . LEU A 1 68 ? 6.511 32.096 0.184 1.00 51.06 68 LEU A N 1
ATOM 554 C CA . LEU A 1 68 ? 7.371 30.923 -0.034 1.00 51.06 68 LEU A CA 1
ATOM 555 C C . LEU A 1 68 ? 6.623 29.762 -0.712 1.00 51.06 68 LEU A C 1
ATOM 557 O O . LEU A 1 68 ? 7.208 29.014 -1.494 1.00 51.06 68 LEU A O 1
ATOM 561 N N . MET A 1 69 ? 5.325 29.599 -0.439 1.00 51.97 69 MET A N 1
ATOM 562 C CA . MET A 1 69 ? 4.502 28.593 -1.121 1.00 51.97 69 MET A CA 1
ATOM 563 C C . MET A 1 69 ? 4.136 29.007 -2.551 1.00 51.97 69 MET A C 1
ATOM 565 O O . MET A 1 69 ? 4.071 28.149 -3.435 1.00 51.97 69 MET A O 1
ATOM 569 N N . GLN A 1 70 ? 3.926 30.303 -2.790 1.00 50.78 70 GLN A N 1
ATOM 570 C CA . GLN A 1 70 ? 3.550 30.831 -4.100 1.00 50.78 70 GLN A CA 1
ATOM 571 C C . GLN A 1 70 ? 4.706 30.757 -5.100 1.00 50.78 70 GLN A C 1
ATOM 573 O O . GLN A 1 70 ? 4.504 30.292 -6.217 1.00 50.78 70 GLN A O 1
ATOM 578 N N . THR A 1 71 ? 5.929 31.070 -4.669 1.00 58.00 71 THR A N 1
ATOM 579 C CA . THR A 1 71 ? 7.139 30.852 -5.478 1.00 58.00 71 THR A CA 1
ATOM 580 C C . THR A 1 71 ? 7.365 29.364 -5.761 1.00 58.00 71 THR A C 1
ATOM 582 O O . THR A 1 71 ? 7.595 28.971 -6.899 1.00 58.00 71 THR A O 1
ATOM 585 N N . ARG A 1 72 ? 7.208 28.474 -4.774 1.00 64.44 72 ARG A N 1
ATOM 586 C CA . ARG A 1 72 ? 7.426 27.031 -4.991 1.00 64.44 72 ARG A CA 1
ATOM 587 C C . ARG A 1 72 ? 6.436 26.405 -5.985 1.00 64.44 72 ARG A C 1
ATOM 589 O O . ARG A 1 72 ? 6.826 25.519 -6.739 1.00 64.44 72 ARG A O 1
ATOM 596 N N . ARG A 1 73 ? 5.180 26.869 -6.026 1.00 68.50 73 ARG A N 1
ATOM 597 C CA . ARG A 1 73 ? 4.182 26.427 -7.023 1.00 68.50 73 ARG A CA 1
ATOM 598 C C . ARG A 1 73 ? 4.469 26.988 -8.416 1.00 68.50 73 ARG A C 1
ATOM 600 O O . ARG A 1 73 ? 4.326 26.243 -9.378 1.00 68.50 73 ARG A O 1
ATOM 607 N N . THR A 1 74 ? 4.916 28.240 -8.540 1.00 72.75 74 THR A N 1
ATOM 608 C CA . THR A 1 74 ? 5.249 28.828 -9.849 1.00 72.75 74 THR A CA 1
ATOM 609 C C . THR A 1 74 ? 6.489 28.192 -10.474 1.00 72.75 74 THR A C 1
ATOM 611 O O . THR A 1 74 ? 6.481 27.943 -11.673 1.00 72.75 74 THR A O 1
ATOM 614 N N . TRP A 1 75 ? 7.501 27.816 -9.686 1.00 74.75 75 TRP A N 1
ATOM 615 C CA . TRP A 1 75 ? 8.674 27.082 -10.186 1.00 74.75 75 TRP A CA 1
ATOM 616 C C . TRP A 1 75 ? 8.335 25.659 -10.668 1.00 74.75 75 TRP A C 1
ATOM 618 O O . TRP A 1 75 ? 8.861 25.211 -11.687 1.00 74.75 75 TRP A O 1
ATOM 628 N N . ILE A 1 76 ? 7.418 24.957 -9.989 1.00 81.12 76 ILE A N 1
ATOM 629 C CA . ILE A 1 76 ? 6.922 23.643 -10.442 1.00 81.12 76 ILE A CA 1
ATOM 630 C C . ILE A 1 76 ? 6.118 23.793 -11.741 1.00 81.12 76 ILE A C 1
ATOM 632 O O . ILE A 1 76 ? 6.301 23.022 -12.674 1.00 81.12 76 ILE A O 1
ATOM 636 N N . LEU A 1 77 ? 5.264 24.813 -11.838 1.00 83.88 77 LEU A N 1
ATOM 637 C CA . LEU A 1 77 ? 4.484 25.074 -13.049 1.00 83.88 77 LEU A CA 1
ATOM 638 C C . LEU A 1 77 ? 5.367 25.507 -14.231 1.00 83.88 77 LEU A C 1
ATOM 640 O O . LEU A 1 77 ? 5.141 25.046 -15.343 1.00 83.88 77 LEU A O 1
ATOM 644 N N . ALA A 1 78 ? 6.400 26.319 -13.999 1.00 78.56 78 ALA A N 1
ATOM 645 C CA . ALA A 1 78 ? 7.328 26.767 -15.038 1.00 78.56 78 ALA A CA 1
ATOM 646 C C . ALA A 1 78 ? 8.204 25.626 -15.580 1.00 78.56 78 ALA A C 1
ATOM 648 O O . ALA A 1 78 ? 8.399 25.519 -16.787 1.00 78.56 78 ALA A O 1
ATOM 649 N N . THR A 1 79 ? 8.693 24.739 -14.708 1.00 77.50 79 THR A N 1
ATOM 650 C CA . THR A 1 79 ? 9.474 23.559 -15.123 1.00 77.50 79 THR A CA 1
ATOM 651 C C . THR A 1 79 ? 8.621 22.544 -15.881 1.00 77.50 79 THR A C 1
ATOM 653 O O . THR A 1 79 ? 9.063 22.010 -16.895 1.00 77.50 79 THR A O 1
ATOM 656 N N . VAL A 1 80 ? 7.375 22.330 -15.451 1.00 83.62 80 VAL A N 1
ATOM 657 C CA . VAL A 1 80 ? 6.414 21.479 -16.168 1.00 83.62 80 VAL A CA 1
ATOM 658 C C . VAL A 1 80 ? 6.023 22.091 -17.519 1.00 83.62 80 VAL A C 1
ATOM 660 O O . VAL A 1 80 ? 5.942 21.367 -18.506 1.00 83.62 80 VAL A O 1
ATOM 663 N N . PHE A 1 81 ? 5.837 23.411 -17.596 1.00 81.94 81 PHE A N 1
ATOM 664 C CA . PHE A 1 81 ? 5.531 24.116 -18.844 1.00 81.94 81 PHE A CA 1
ATOM 665 C C . PHE A 1 81 ? 6.688 24.045 -19.849 1.00 81.94 81 PHE A C 1
ATOM 667 O O . PHE A 1 81 ? 6.464 23.730 -21.014 1.00 81.94 81 PHE A O 1
ATOM 674 N N . LEU A 1 82 ? 7.929 24.249 -19.395 1.00 78.12 82 LEU A N 1
ATOM 675 C CA . LEU A 1 82 ? 9.125 24.117 -20.233 1.00 78.12 82 LEU A CA 1
ATOM 676 C C . LEU A 1 82 ? 9.297 22.680 -20.758 1.00 78.12 82 LEU A C 1
ATOM 678 O O . LEU A 1 82 ? 9.603 22.480 -21.931 1.00 78.12 82 LEU A O 1
ATOM 682 N N . ALA A 1 83 ? 9.048 21.679 -19.908 1.00 73.31 83 ALA A N 1
ATOM 683 C CA . ALA A 1 83 ? 9.086 20.273 -20.303 1.00 73.31 83 ALA A CA 1
ATOM 684 C C . ALA A 1 83 ? 7.984 19.924 -21.320 1.00 73.31 83 ALA A C 1
ATOM 686 O O . ALA A 1 83 ? 8.246 19.213 -22.286 1.00 73.31 83 ALA A O 1
ATOM 687 N N . LEU A 1 84 ? 6.769 20.458 -21.151 1.00 76.12 84 LEU A N 1
ATOM 688 C CA . LEU A 1 84 ? 5.671 20.287 -22.110 1.00 76.12 84 LEU A CA 1
ATOM 689 C C . LEU A 1 84 ? 5.991 20.912 -23.471 1.00 76.12 84 LEU A C 1
ATOM 691 O O . LEU A 1 84 ? 5.681 20.317 -24.499 1.00 76.12 84 LEU A O 1
ATOM 695 N N . LEU A 1 85 ? 6.650 22.070 -23.488 1.00 74.56 85 LEU A N 1
ATOM 696 C CA . LEU A 1 85 ? 7.058 22.757 -24.715 1.00 74.56 85 LEU A CA 1
ATOM 697 C C . LEU A 1 85 ? 8.138 21.970 -25.478 1.00 74.56 85 LEU A C 1
ATOM 699 O O . LEU A 1 85 ? 8.075 21.867 -26.701 1.00 74.56 85 LEU A O 1
ATOM 703 N N . ALA A 1 86 ? 9.067 21.332 -24.760 1.00 67.62 86 ALA A N 1
ATOM 704 C CA . ALA A 1 86 ? 10.054 20.425 -25.349 1.00 67.62 86 ALA A CA 1
ATOM 705 C C . ALA A 1 86 ? 9.414 19.158 -25.957 1.00 67.62 86 ALA A C 1
ATOM 707 O O . ALA A 1 86 ? 9.851 18.677 -27.003 1.00 67.62 86 ALA A O 1
ATOM 708 N N . ILE A 1 87 ? 8.344 18.640 -25.342 1.00 66.69 87 ILE A N 1
ATOM 709 C CA . ILE A 1 87 ? 7.607 17.468 -25.841 1.00 66.69 87 ILE A CA 1
ATOM 710 C C . ILE A 1 87 ? 6.832 17.794 -27.131 1.00 66.69 87 ILE A C 1
ATOM 712 O O . ILE A 1 87 ? 6.764 16.949 -28.017 1.00 66.69 87 ILE A O 1
ATOM 716 N N . GLN A 1 88 ? 6.297 19.013 -27.280 1.00 63.38 88 GLN A N 1
ATOM 717 C CA . GLN A 1 88 ? 5.577 19.442 -28.494 1.00 63.38 88 GLN A CA 1
ATOM 718 C C . GLN A 1 88 ? 6.476 19.539 -29.738 1.00 63.38 88 GLN A C 1
ATOM 720 O O . GLN A 1 88 ? 5.992 19.400 -30.857 1.00 63.38 88 GLN A O 1
ATOM 725 N N . PHE A 1 89 ? 7.782 19.756 -29.555 1.00 60.31 89 PHE A N 1
ATOM 726 C CA . PHE A 1 89 ? 8.744 19.893 -30.653 1.00 60.31 89 PHE A CA 1
ATOM 727 C C . PHE A 1 89 ? 9.300 18.563 -31.179 1.00 60.31 89 PHE A C 1
ATOM 729 O O . PHE A 1 89 ? 10.053 18.563 -32.151 1.00 60.31 89 PHE A O 1
ATOM 736 N N . THR A 1 90 ? 8.946 17.431 -30.564 1.00 62.00 90 THR A N 1
ATOM 737 C CA . THR A 1 90 ? 9.541 16.131 -30.893 1.00 62.00 90 THR A CA 1
ATOM 738 C C . THR A 1 90 ? 8.455 15.146 -31.336 1.00 62.00 90 THR A C 1
ATOM 740 O O . THR A 1 90 ? 7.438 15.030 -30.649 1.00 62.00 90 THR A O 1
ATOM 743 N N . PRO A 1 91 ? 8.622 14.400 -32.447 1.00 67.69 91 PRO A N 1
ATOM 744 C CA . PRO A 1 91 ? 7.626 13.420 -32.869 1.00 67.69 91 PRO A CA 1
ATOM 745 C C . PRO A 1 91 ? 7.444 12.343 -31.787 1.00 67.69 91 PRO A C 1
ATOM 747 O O . PRO A 1 91 ? 8.333 11.528 -31.545 1.00 67.69 91 PRO A O 1
ATOM 750 N N . LEU A 1 92 ? 6.269 12.320 -31.145 1.00 61.69 92 LEU A N 1
ATOM 751 C CA . LEU A 1 92 ? 5.909 11.385 -30.062 1.00 61.69 92 LEU A CA 1
ATOM 752 C C . LEU A 1 92 ? 6.087 9.906 -30.451 1.00 61.69 92 LEU A C 1
ATOM 754 O O . LEU A 1 92 ? 6.345 9.069 -29.587 1.00 61.69 92 LEU A O 1
ATOM 758 N N . GLY A 1 93 ? 6.006 9.589 -31.748 1.00 64.25 93 GLY A N 1
ATOM 759 C CA . GLY A 1 93 ? 6.234 8.243 -32.280 1.00 64.25 93 GLY A CA 1
ATOM 760 C C . GLY A 1 93 ? 7.654 7.712 -32.057 1.00 64.25 93 GLY A C 1
ATOM 761 O O . GLY A 1 93 ? 7.827 6.505 -31.946 1.00 64.25 93 GLY A O 1
ATOM 762 N N . LEU A 1 94 ? 8.656 8.587 -31.911 1.00 64.25 94 LEU A N 1
ATOM 763 C CA . LEU A 1 94 ? 10.043 8.178 -31.662 1.00 64.25 94 LEU A CA 1
ATOM 764 C C . LEU A 1 94 ? 10.276 7.759 -30.203 1.00 64.25 94 LEU A C 1
ATOM 766 O O . LEU A 1 94 ? 11.177 6.977 -29.916 1.00 64.25 94 LEU A O 1
ATOM 770 N N . PHE A 1 95 ? 9.450 8.263 -29.280 1.00 67.75 95 PHE A N 1
ATOM 771 C CA . PHE A 1 95 ? 9.542 7.929 -27.862 1.00 67.75 95 PHE A CA 1
ATOM 772 C C . PHE A 1 95 ? 8.795 6.663 -27.493 1.00 67.75 95 PHE A C 1
ATOM 774 O O . PHE A 1 95 ? 9.090 6.136 -26.431 1.00 67.75 95 PHE A O 1
ATOM 781 N N . LEU A 1 96 ? 7.836 6.190 -28.294 1.00 71.06 96 LEU A N 1
ATOM 782 C CA . LEU A 1 96 ? 7.017 5.014 -27.991 1.00 71.06 96 LEU A CA 1
ATOM 783 C C . LEU A 1 96 ? 7.698 3.731 -28.480 1.00 71.06 96 LEU A C 1
ATOM 785 O O . LEU A 1 96 ? 7.325 3.150 -29.495 1.00 71.06 96 LEU A O 1
ATOM 789 N N . ASN A 1 97 ? 8.697 3.272 -27.725 1.00 81.88 97 ASN A N 1
ATOM 790 C CA . ASN A 1 97 ? 9.345 1.991 -27.972 1.00 81.88 97 ASN A CA 1
ATOM 791 C C . ASN A 1 97 ? 8.658 0.882 -27.157 1.00 81.88 97 ASN A C 1
ATOM 793 O O . ASN A 1 97 ? 8.899 0.722 -25.956 1.00 81.88 97 ASN A O 1
ATOM 797 N N . LEU A 1 98 ? 7.791 0.112 -27.819 1.00 86.38 98 LEU A N 1
ATOM 798 C CA . LEU A 1 98 ? 7.034 -0.970 -27.187 1.00 86.38 98 LEU A CA 1
ATOM 799 C C . LEU A 1 98 ? 7.938 -2.061 -26.562 1.00 86.38 98 LEU A C 1
ATOM 801 O O . LEU A 1 98 ? 7.682 -2.419 -25.409 1.00 86.38 98 LEU A O 1
ATOM 805 N N . PRO A 1 99 ? 9.015 -2.542 -27.226 1.00 86.56 99 PRO A N 1
ATOM 806 C CA . PRO A 1 99 ? 9.969 -3.474 -26.612 1.00 86.56 99 PRO A CA 1
ATOM 807 C C . PRO A 1 99 ? 10.577 -2.959 -25.302 1.00 86.56 99 PRO A C 1
ATOM 809 O O . PRO A 1 99 ? 10.654 -3.687 -24.311 1.00 86.56 99 PRO A O 1
ATOM 812 N N . GLY A 1 100 ? 10.968 -1.685 -25.269 1.00 86.25 100 GLY A N 1
ATOM 813 C CA . GLY A 1 100 ? 11.589 -1.081 -24.096 1.00 86.25 100 GLY A CA 1
ATOM 814 C C . GLY A 1 100 ? 10.623 -0.963 -22.921 1.00 86.25 100 GLY A C 1
ATOM 815 O O . GLY A 1 100 ? 10.979 -1.249 -21.776 1.00 86.25 100 GLY A O 1
ATOM 816 N N . LEU A 1 101 ? 9.370 -0.607 -23.210 1.00 89.06 101 LEU A N 1
ATOM 817 C CA . LEU A 1 101 ? 8.307 -0.575 -22.211 1.00 89.06 101 LEU A CA 1
ATOM 818 C C . LEU A 1 101 ? 8.001 -1.977 -21.669 1.00 89.06 101 LEU A C 1
ATOM 820 O O . LEU A 1 101 ? 7.814 -2.128 -20.463 1.00 89.06 101 LEU A O 1
ATOM 824 N N . LEU A 1 102 ? 8.000 -2.999 -22.529 1.00 91.44 102 LEU A N 1
ATOM 825 C CA . LEU A 1 102 ? 7.768 -4.387 -22.130 1.00 91.44 102 LEU A CA 1
ATOM 826 C C . LEU A 1 102 ? 8.861 -4.901 -21.183 1.00 91.44 102 LEU A C 1
ATOM 828 O O . LEU A 1 102 ? 8.542 -5.564 -20.202 1.00 91.44 102 LEU A O 1
ATOM 832 N N . ILE A 1 103 ? 10.129 -4.558 -21.419 1.00 91.44 103 ILE A N 1
ATOM 833 C CA . ILE A 1 103 ? 11.240 -4.954 -20.537 1.00 91.44 103 ILE A CA 1
ATOM 834 C C . ILE A 1 103 ? 11.108 -4.297 -19.163 1.00 91.44 103 ILE A C 1
ATOM 836 O O . ILE A 1 103 ? 11.216 -4.975 -18.142 1.00 91.44 103 ILE A O 1
ATOM 840 N N . VAL A 1 104 ? 10.831 -2.992 -19.119 1.00 93.12 104 VAL A N 1
ATOM 841 C CA . VAL A 1 104 ? 10.698 -2.267 -17.848 1.00 93.12 104 VAL A CA 1
ATOM 842 C C . VAL A 1 104 ? 9.450 -2.722 -17.093 1.00 93.12 104 VAL A C 1
ATOM 844 O O . VAL A 1 104 ? 9.544 -3.113 -15.929 1.00 93.12 104 VAL A O 1
ATOM 847 N N . ALA A 1 105 ? 8.280 -2.702 -17.733 1.00 91.50 105 ALA A N 1
ATOM 848 C CA . ALA A 1 105 ? 7.018 -3.058 -17.090 1.00 91.50 105 ALA A CA 1
ATOM 849 C C . ALA A 1 105 ? 6.941 -4.560 -16.777 1.00 91.50 105 ALA A C 1
ATOM 851 O O . ALA A 1 105 ? 6.612 -4.938 -15.653 1.00 91.50 105 ALA A O 1
ATOM 852 N N . GLY A 1 106 ? 7.294 -5.411 -17.740 1.00 92.44 106 GLY A N 1
ATOM 853 C CA . GLY A 1 106 ? 7.310 -6.864 -17.590 1.00 92.44 106 GLY A CA 1
ATOM 854 C C . GLY A 1 106 ? 8.345 -7.328 -16.571 1.00 92.44 106 GLY A C 1
ATOM 855 O O . GLY A 1 106 ? 8.009 -8.119 -15.694 1.00 92.44 106 GLY A O 1
ATOM 856 N N . GLY A 1 107 ? 9.561 -6.775 -16.603 1.00 92.62 107 GLY A N 1
ATOM 857 C CA . GLY A 1 107 ? 10.597 -7.060 -15.610 1.00 92.62 107 GLY A CA 1
ATOM 858 C C . GLY A 1 107 ? 10.176 -6.651 -14.199 1.00 92.62 107 GLY A C 1
ATOM 859 O O . GLY A 1 107 ? 10.267 -7.448 -13.264 1.00 92.62 107 GLY A O 1
ATOM 860 N N . THR A 1 108 ? 9.618 -5.446 -14.044 1.00 93.31 108 THR A N 1
ATOM 861 C CA . THR A 1 108 ? 9.129 -4.961 -12.741 1.00 93.31 108 THR A CA 1
ATOM 862 C C . THR A 1 108 ? 8.007 -5.848 -12.198 1.00 93.31 108 THR A C 1
ATOM 864 O O . THR A 1 108 ? 8.015 -6.198 -11.015 1.00 93.31 108 THR A O 1
ATOM 867 N N . LEU A 1 109 ? 7.056 -6.251 -13.046 1.00 91.88 109 LEU A N 1
ATOM 868 C CA . LEU A 1 109 ? 5.975 -7.157 -12.655 1.00 91.88 109 LEU A CA 1
ATOM 869 C C . LEU A 1 109 ? 6.513 -8.545 -12.289 1.00 91.88 109 LEU A C 1
ATOM 871 O O . LEU A 1 109 ? 6.165 -9.055 -11.227 1.00 91.88 109 LEU A O 1
ATOM 875 N N . ALA A 1 110 ? 7.403 -9.121 -13.100 1.00 92.44 110 ALA A N 1
ATOM 876 C CA . ALA A 1 110 ? 8.010 -10.426 -12.845 1.00 92.44 110 ALA A CA 1
ATOM 877 C C . ALA A 1 110 ? 8.799 -10.451 -11.525 1.00 92.44 110 ALA A C 1
ATOM 879 O O . ALA A 1 110 ? 8.590 -11.338 -10.698 1.00 92.44 110 ALA A O 1
ATOM 880 N N . ALA A 1 111 ? 9.633 -9.437 -11.269 1.00 91.94 111 ALA A N 1
ATOM 881 C CA . ALA A 1 111 ? 10.362 -9.307 -10.006 1.00 91.94 111 ALA A CA 1
ATOM 882 C C . ALA A 1 111 ? 9.419 -9.163 -8.800 1.00 91.94 111 ALA A C 1
ATOM 884 O O . ALA A 1 111 ? 9.693 -9.678 -7.712 1.00 91.94 111 ALA A O 1
ATOM 885 N N . THR A 1 112 ? 8.278 -8.499 -8.994 1.00 91.00 112 THR A N 1
ATOM 886 C CA . THR A 1 112 ? 7.267 -8.350 -7.944 1.00 91.00 112 THR A CA 1
ATOM 887 C C . THR A 1 112 ? 6.546 -9.668 -7.660 1.00 91.00 112 THR A C 1
ATOM 889 O O . THR A 1 112 ? 6.376 -10.008 -6.492 1.00 91.00 112 THR A O 1
ATOM 892 N N . PHE A 1 113 ? 6.190 -10.441 -8.691 1.00 91.19 113 PHE A N 1
ATOM 893 C CA . PHE A 1 113 ? 5.621 -11.786 -8.538 1.00 91.19 113 PHE A CA 1
ATOM 894 C C . PHE A 1 113 ? 6.596 -12.773 -7.889 1.00 91.19 113 PHE A C 1
ATOM 896 O O . PHE A 1 113 ? 6.165 -13.646 -7.145 1.00 91.19 113 PHE A O 1
ATOM 903 N N . LEU A 1 114 ? 7.902 -12.624 -8.122 1.00 90.88 114 LEU A N 1
ATOM 904 C CA . LEU A 1 114 ? 8.908 -13.450 -7.452 1.00 90.88 114 LEU A CA 1
ATOM 905 C C . LEU A 1 114 ? 9.046 -13.096 -5.962 1.00 90.88 114 LEU A C 1
ATOM 907 O O . LEU A 1 114 ? 9.340 -13.952 -5.135 1.00 90.88 114 LEU A O 1
ATOM 911 N N . SER A 1 115 ? 8.814 -11.829 -5.614 1.00 87.94 115 SER A N 1
ATOM 912 C CA . SER A 1 115 ? 8.951 -11.328 -4.243 1.00 87.94 115 SER A CA 1
ATOM 913 C C . SER A 1 115 ? 7.697 -11.530 -3.382 1.00 87.94 115 SER A C 1
ATOM 915 O O . SER A 1 115 ? 7.779 -11.425 -2.156 1.00 87.94 115 SER A O 1
ATOM 917 N N . ARG A 1 116 ? 6.515 -11.709 -3.991 1.00 88.75 116 ARG A N 1
ATOM 918 C CA . ARG A 1 116 ? 5.210 -11.649 -3.310 1.00 88.75 116 ARG A CA 1
ATOM 919 C C . ARG A 1 116 ? 4.204 -12.649 -3.880 1.00 88.75 116 ARG A C 1
ATOM 921 O O . ARG A 1 116 ? 4.215 -12.885 -5.083 1.00 88.75 116 ARG A O 1
ATOM 928 N N . PRO A 1 117 ? 3.288 -13.185 -3.048 1.00 89.19 117 PRO A N 1
ATOM 929 C CA . PRO A 1 117 ? 2.253 -14.098 -3.522 1.00 89.19 117 PRO A CA 1
ATOM 930 C C . PRO A 1 117 ? 1.392 -13.433 -4.604 1.00 89.19 117 PRO A C 1
ATOM 932 O O . PRO A 1 117 ? 1.008 -12.265 -4.495 1.00 89.19 117 PRO A O 1
ATOM 935 N N . ALA A 1 118 ? 1.085 -14.188 -5.660 1.00 86.12 118 ALA A N 1
ATOM 936 C CA . ALA A 1 118 ? 0.428 -13.660 -6.854 1.00 86.12 118 ALA A CA 1
ATOM 937 C C . ALA A 1 118 ? -0.979 -13.100 -6.585 1.00 86.12 118 ALA A C 1
ATOM 939 O O . ALA A 1 118 ? -1.421 -12.190 -7.287 1.00 86.12 118 ALA A O 1
ATOM 940 N N . GLU A 1 119 ? -1.670 -13.618 -5.569 1.00 88.50 119 GLU A N 1
ATOM 941 C CA . GLU A 1 119 ? -2.999 -13.160 -5.154 1.00 88.50 119 GLU A CA 1
ATOM 942 C C . GLU A 1 119 ? -2.970 -11.702 -4.679 1.00 88.50 119 GLU A C 1
ATOM 944 O O . GLU A 1 119 ? -3.729 -10.870 -5.185 1.00 88.50 119 GLU A O 1
ATOM 949 N N . ASP A 1 120 ? -2.024 -11.362 -3.799 1.00 86.38 120 ASP A N 1
ATOM 950 C CA . ASP A 1 120 ? -1.867 -10.002 -3.277 1.00 86.38 120 ASP A CA 1
ATOM 951 C C . ASP A 1 120 ? -1.465 -9.021 -4.386 1.00 86.38 120 ASP A C 1
ATOM 953 O O . ASP A 1 120 ? -1.977 -7.901 -4.459 1.00 86.38 120 ASP A O 1
ATOM 957 N N . VAL A 1 121 ? -0.571 -9.446 -5.286 1.00 88.00 121 VAL A N 1
ATOM 958 C CA . VAL A 1 121 ? -0.116 -8.617 -6.413 1.00 88.00 121 VAL A CA 1
ATOM 959 C C . VAL A 1 121 ? -1.276 -8.305 -7.359 1.00 88.00 121 VAL A C 1
ATOM 961 O O . VAL A 1 121 ? -1.455 -7.148 -7.746 1.00 88.00 121 VAL A O 1
ATOM 964 N N . ARG A 1 122 ? -2.110 -9.300 -7.692 1.00 88.50 122 ARG A N 1
ATOM 965 C CA . ARG A 1 122 ? -3.304 -9.102 -8.532 1.00 88.50 122 ARG A CA 1
ATOM 966 C C . ARG A 1 122 ? -4.324 -8.185 -7.862 1.00 88.50 122 ARG A C 1
ATOM 968 O O . ARG A 1 122 ? -4.860 -7.302 -8.529 1.00 88.50 122 ARG A O 1
ATOM 975 N N . ALA A 1 123 ? -4.556 -8.340 -6.558 1.00 85.44 123 ALA A N 1
ATOM 976 C CA . ALA A 1 123 ? -5.467 -7.476 -5.809 1.00 85.44 123 ALA A CA 1
ATOM 977 C C . ALA A 1 123 ? -5.004 -6.007 -5.813 1.00 85.44 123 ALA A C 1
ATOM 979 O O . ALA A 1 123 ? -5.806 -5.093 -6.020 1.00 85.44 123 ALA A O 1
ATOM 980 N N . VAL A 1 124 ? -3.700 -5.764 -5.638 1.00 85.94 124 VAL A N 1
ATOM 981 C CA . VAL A 1 124 ? -3.125 -4.414 -5.729 1.00 85.94 124 VAL A CA 1
ATOM 982 C C . VAL A 1 124 ? -3.246 -3.866 -7.153 1.00 85.94 124 VAL A C 1
ATOM 984 O O . VAL A 1 124 ? -3.705 -2.734 -7.321 1.00 85.94 124 VAL A O 1
ATOM 987 N N . LEU A 1 125 ? -2.925 -4.669 -8.172 1.00 83.94 125 LEU A N 1
ATOM 988 C CA . LEU A 1 125 ? -3.002 -4.276 -9.582 1.00 83.94 125 LEU A CA 1
ATOM 989 C C . LEU A 1 125 ? -4.431 -3.932 -10.030 1.00 83.94 125 LEU A C 1
ATOM 991 O O . LEU A 1 125 ? -4.629 -2.948 -10.736 1.00 83.94 125 LEU A O 1
ATOM 995 N N . ALA A 1 126 ? -5.437 -4.669 -9.557 1.00 84.38 126 ALA A N 1
ATOM 996 C CA . ALA A 1 126 ? -6.843 -4.355 -9.813 1.00 84.38 126 ALA A CA 1
ATOM 997 C C . ALA A 1 126 ? -7.286 -3.047 -9.131 1.00 84.38 126 ALA A C 1
ATOM 999 O O . ALA A 1 126 ? -8.129 -2.320 -9.653 1.00 84.38 126 ALA A O 1
ATOM 1000 N N . SER A 1 127 ? -6.694 -2.715 -7.978 1.00 80.25 127 SER A N 1
ATOM 1001 C CA . SER A 1 127 ? -7.009 -1.480 -7.251 1.00 80.25 127 SER A CA 1
ATOM 1002 C C . SER A 1 127 ? -6.302 -0.233 -7.803 1.00 80.25 127 SER A C 1
ATOM 1004 O O . SER A 1 127 ? -6.785 0.877 -7.600 1.00 80.25 127 SER A O 1
ATOM 1006 N N . LEU A 1 128 ? -5.205 -0.380 -8.552 1.00 79.94 128 LEU A N 1
ATOM 1007 C CA . LEU A 1 128 ? -4.438 0.726 -9.148 1.00 79.94 128 LEU A CA 1
ATOM 1008 C C . LEU A 1 128 ? -5.277 1.775 -9.914 1.00 79.94 128 LEU A C 1
ATOM 1010 O O . LEU A 1 128 ? -5.132 2.962 -9.603 1.00 79.94 128 LEU A O 1
ATOM 1014 N N . PRO A 1 129 ? -6.179 1.415 -10.851 1.00 77.25 129 PRO A N 1
ATOM 1015 C CA . PRO A 1 129 ? -7.003 2.403 -11.556 1.00 77.25 129 PRO A CA 1
ATOM 1016 C C . PRO A 1 129 ? -7.930 3.179 -10.609 1.00 77.25 129 PRO A C 1
ATOM 1018 O O . PRO A 1 129 ? -8.053 4.401 -10.716 1.00 77.25 129 PRO A O 1
ATOM 1021 N N . ALA A 1 130 ? -8.513 2.499 -9.620 1.00 75.44 130 ALA A N 1
ATOM 1022 C CA . ALA A 1 130 ? -9.352 3.111 -8.590 1.00 75.44 130 ALA A CA 1
AT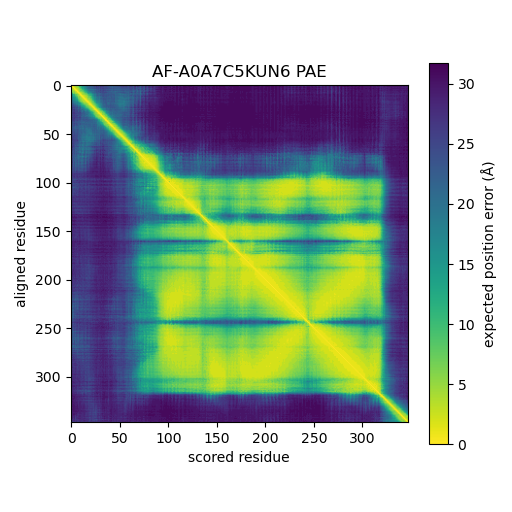OM 1023 C C . ALA A 1 130 ? -8.562 4.055 -7.663 1.00 75.44 130 ALA A C 1
ATOM 1025 O O . ALA A 1 130 ? -9.103 5.042 -7.158 1.00 75.44 130 ALA A O 1
ATOM 1026 N N . LEU A 1 131 ? -7.275 3.778 -7.440 1.00 71.94 131 LEU A N 1
ATOM 1027 C CA . LEU A 1 131 ? -6.380 4.635 -6.661 1.00 71.94 131 LEU A CA 1
ATOM 1028 C C . LEU A 1 131 ? -5.957 5.885 -7.439 1.00 71.94 131 LEU A C 1
ATOM 1030 O O . LEU A 1 131 ? -5.795 6.946 -6.828 1.00 71.94 131 LEU A O 1
ATOM 1034 N N . LEU A 1 132 ? -5.789 5.783 -8.760 1.00 71.62 132 LEU A N 1
ATOM 1035 C CA . LEU A 1 132 ? -5.480 6.918 -9.635 1.00 71.62 132 LEU A CA 1
ATOM 1036 C C . LEU A 1 132 ? -6.683 7.856 -9.781 1.00 71.62 132 LEU A C 1
ATOM 1038 O O . LEU A 1 132 ? -6.524 9.075 -9.712 1.00 71.62 132 LEU A O 1
ATOM 1042 N N . GLN A 1 133 ? -7.893 7.306 -9.874 1.00 72.44 133 GLN A N 1
ATOM 1043 C CA . GLN A 1 133 ? -9.122 8.091 -9.867 1.00 72.44 133 GLN A CA 1
ATOM 1044 C C . GLN A 1 133 ? -9.374 8.659 -8.459 1.00 72.44 133 GLN A C 1
ATOM 1046 O O . GLN A 1 133 ? -9.598 7.945 -7.481 1.00 72.44 133 GLN A O 1
ATOM 1051 N N . ASN A 1 134 ? -9.340 9.985 -8.322 1.00 60.91 134 ASN A N 1
ATOM 1052 C CA . ASN A 1 134 ? -9.498 10.680 -7.036 1.00 60.91 134 ASN A CA 1
ATOM 1053 C C . ASN A 1 134 ? -10.893 10.519 -6.381 1.00 60.91 134 ASN A C 1
ATOM 1055 O O . ASN A 1 134 ? -11.106 11.051 -5.293 1.00 60.91 134 ASN A O 1
ATOM 1059 N N . GLY A 1 135 ? -11.823 9.774 -6.990 1.00 52.19 135 GLY A N 1
ATOM 1060 C CA . GLY A 1 135 ? -13.212 9.622 -6.537 1.00 52.19 135 GLY A CA 1
ATOM 1061 C C . GLY A 1 135 ? -13.397 8.926 -5.182 1.00 52.19 135 GLY A C 1
ATOM 1062 O O . GLY A 1 135 ? -14.347 9.234 -4.468 1.00 52.19 135 GLY A O 1
ATOM 1063 N N . HIS A 1 136 ? -12.470 8.058 -4.765 1.00 53.94 136 HIS A N 1
ATOM 1064 C CA . HIS A 1 136 ? -12.648 7.252 -3.546 1.00 53.94 136 HIS A CA 1
ATOM 1065 C C . HIS A 1 136 ? -12.572 8.043 -2.229 1.00 53.94 136 HIS A C 1
ATOM 1067 O O . HIS A 1 136 ? -13.142 7.613 -1.234 1.00 53.94 136 HIS A O 1
ATOM 1073 N N . ALA A 1 137 ? -11.965 9.237 -2.214 1.00 54.34 137 ALA A N 1
ATOM 1074 C CA . ALA A 1 137 ? -11.886 10.049 -0.993 1.00 54.34 137 ALA A CA 1
ATOM 1075 C C . ALA A 1 137 ? -13.267 10.494 -0.467 1.00 54.34 137 ALA A C 1
ATOM 1077 O O . ALA A 1 137 ? -13.412 10.802 0.713 1.00 54.34 137 ALA A O 1
ATOM 1078 N N . ARG A 1 138 ? -14.288 10.536 -1.336 1.00 51.28 138 ARG A N 1
ATOM 1079 C CA . ARG A 1 138 ? -15.653 10.923 -0.957 1.00 51.28 138 ARG A CA 1
ATOM 1080 C C . ARG A 1 138 ? -16.456 9.744 -0.396 1.00 51.28 138 ARG A C 1
ATOM 1082 O O . ARG A 1 138 ? -17.290 9.961 0.476 1.00 51.28 138 ARG A O 1
ATOM 1089 N N . GLY A 1 139 ? -16.177 8.521 -0.855 1.00 57.72 139 GLY A N 1
ATOM 1090 C CA . GLY A 1 139 ? -16.797 7.293 -0.346 1.00 57.72 139 GLY A CA 1
ATOM 1091 C C . GLY A 1 139 ? -16.382 7.005 1.097 1.00 57.72 139 GLY A C 1
ATOM 1092 O O . GLY A 1 139 ? -17.247 6.923 1.970 1.00 57.72 139 GLY A O 1
ATOM 1093 N N . ASP A 1 140 ? -15.072 7.013 1.363 1.00 64.62 140 ASP A N 1
ATOM 1094 C CA . ASP A 1 140 ? -14.492 6.691 2.678 1.00 64.62 140 ASP A CA 1
ATOM 1095 C C . ASP A 1 140 ? -15.038 7.590 3.806 1.00 64.62 140 ASP A C 1
ATOM 1097 O O . ASP A 1 140 ? -15.321 7.121 4.909 1.00 64.62 140 ASP A O 1
ATOM 1101 N N . ALA A 1 141 ? -15.254 8.884 3.540 1.00 65.31 141 ALA A N 1
ATOM 1102 C CA . ALA A 1 141 ? -15.804 9.819 4.527 1.00 65.31 141 ALA A CA 1
ATOM 1103 C C . ALA A 1 141 ? -17.276 9.522 4.878 1.00 65.31 141 ALA A C 1
ATOM 1105 O O . ALA A 1 141 ? -17.675 9.619 6.040 1.00 65.31 141 ALA A O 1
ATOM 1106 N N . THR A 1 142 ? -18.090 9.135 3.890 1.00 68.44 142 THR A N 1
ATOM 1107 C CA . THR A 1 142 ? -19.499 8.769 4.128 1.00 68.44 142 THR A CA 1
ATOM 1108 C C . THR A 1 142 ? -19.644 7.422 4.832 1.00 68.44 142 THR A C 1
ATOM 1110 O O . THR A 1 142 ? -20.588 7.231 5.597 1.00 68.44 142 THR A O 1
ATOM 1113 N N . GLU A 1 143 ? -18.714 6.497 4.592 1.00 75.06 143 GLU A N 1
ATOM 1114 C CA . GLU A 1 143 ? -18.648 5.203 5.275 1.00 75.06 143 GLU A CA 1
ATOM 1115 C C . GLU A 1 143 ? -18.216 5.373 6.731 1.00 75.06 143 GLU A C 1
ATOM 1117 O O . GLU A 1 143 ? -18.921 4.920 7.628 1.00 75.06 143 GLU A O 1
ATOM 1122 N N . THR A 1 144 ? -17.166 6.164 6.970 1.00 80.12 144 THR A N 1
ATOM 1123 C CA . THR A 1 144 ? -16.694 6.541 8.314 1.00 80.12 144 THR A CA 1
ATOM 1124 C C . THR A 1 144 ? -17.837 7.121 9.160 1.00 80.12 144 THR A C 1
ATOM 1126 O O . THR A 1 144 ? -18.051 6.713 10.301 1.00 80.12 144 THR A O 1
ATOM 1129 N N . GLY A 1 145 ? -18.616 8.058 8.604 1.00 83.25 145 GLY A N 1
ATOM 1130 C CA . GLY A 1 145 ? -19.756 8.657 9.307 1.00 83.25 145 GLY A CA 1
ATOM 1131 C C . GLY A 1 145 ? -20.881 7.659 9.612 1.00 83.25 145 GLY A C 1
ATOM 1132 O O . GLY A 1 145 ? -21.476 7.719 10.692 1.00 83.25 145 GLY A O 1
ATOM 1133 N N . ARG A 1 146 ? -21.156 6.723 8.691 1.00 86.06 146 ARG A N 1
ATOM 1134 C CA . ARG A 1 146 ? -22.140 5.648 8.896 1.00 86.06 146 ARG A CA 1
ATOM 1135 C C . ARG A 1 146 ? -21.714 4.702 10.014 1.00 86.06 146 ARG A C 1
ATOM 1137 O O . ARG A 1 146 ? -22.536 4.424 10.883 1.00 86.06 146 ARG A O 1
ATOM 1144 N N . ASP A 1 147 ? -20.454 4.282 10.044 1.00 87.75 147 ASP A N 1
ATOM 1145 C CA . ASP A 1 147 ? -19.937 3.358 11.059 1.00 87.75 147 ASP A CA 1
ATOM 1146 C C . ASP A 1 147 ? -20.044 3.949 12.473 1.00 87.75 147 ASP A C 1
ATOM 1148 O O . ASP A 1 147 ? -20.515 3.293 13.406 1.00 87.75 147 ASP A O 1
ATOM 1152 N N . ILE A 1 148 ? -19.704 5.233 12.627 1.00 87.56 148 ILE A N 1
ATOM 1153 C CA . ILE A 1 148 ? -19.838 5.953 13.902 1.00 87.56 148 ILE A CA 1
ATOM 1154 C C . ILE A 1 148 ? -21.313 6.071 14.304 1.00 87.56 148 ILE A C 1
ATOM 1156 O O . ILE A 1 148 ? -21.669 5.847 15.463 1.00 87.56 148 ILE A O 1
ATOM 1160 N N . ALA A 1 149 ? -22.198 6.407 13.361 1.00 88.69 149 ALA A N 1
ATOM 1161 C CA . ALA A 1 149 ? -23.629 6.510 13.634 1.00 88.69 149 ALA A CA 1
ATOM 1162 C C . ALA A 1 149 ? -24.231 5.164 14.072 1.00 88.69 149 ALA A C 1
ATOM 1164 O O . ALA A 1 149 ? -25.017 5.138 15.023 1.00 88.69 149 ALA A O 1
ATOM 1165 N N . GLN A 1 150 ? -23.828 4.062 13.430 1.00 89.94 150 GLN A N 1
ATOM 1166 C CA . GLN A 1 150 ? -24.238 2.702 13.784 1.00 89.94 150 GLN A CA 1
ATOM 1167 C C . GLN A 1 150 ? -23.750 2.318 15.184 1.00 89.94 150 GLN A C 1
ATOM 1169 O O . GLN A 1 150 ? -24.555 1.882 16.009 1.00 89.94 150 GLN A O 1
ATOM 1174 N N . LEU A 1 151 ? -22.478 2.575 15.504 1.00 90.19 151 LEU A N 1
ATOM 1175 C CA . LEU A 1 151 ? -21.928 2.336 16.841 1.00 90.19 151 LEU A CA 1
ATOM 1176 C C . LEU A 1 151 ? -22.681 3.132 17.921 1.00 90.19 151 LEU A C 1
ATOM 1178 O O . LEU A 1 151 ? -23.035 2.586 18.962 1.00 90.19 151 LEU A O 1
ATOM 1182 N N . LEU A 1 152 ? -22.992 4.407 17.675 1.00 90.06 152 LEU A N 1
ATOM 1183 C CA . LEU A 1 152 ? -23.734 5.245 18.626 1.00 90.06 152 LEU A CA 1
ATOM 1184 C C . LEU A 1 152 ? -25.210 4.852 18.758 1.00 90.06 152 LEU A C 1
ATOM 1186 O O . LEU A 1 152 ? -25.816 5.046 19.817 1.00 90.06 152 LEU A O 1
ATOM 1190 N N . HIS A 1 153 ? -25.826 4.352 17.685 1.00 88.81 153 HIS A N 1
ATOM 1191 C CA . HIS A 1 153 ? -27.175 3.797 17.746 1.00 88.81 153 HIS A CA 1
ATOM 1192 C C . HIS A 1 153 ? -27.189 2.524 18.598 1.00 88.81 153 HIS A C 1
ATOM 1194 O O . HIS A 1 153 ? -27.984 2.427 19.535 1.00 88.81 153 HIS A O 1
ATOM 1200 N N . PHE A 1 154 ? -26.236 1.620 18.358 1.00 88.38 154 PHE A N 1
ATOM 1201 C CA . PHE A 1 154 ? -26.042 0.419 19.161 1.00 88.38 154 PHE A CA 1
ATOM 1202 C C . PHE A 1 154 ? -25.784 0.758 20.636 1.00 88.38 154 PHE A C 1
ATOM 1204 O O . PHE A 1 154 ? -26.478 0.247 21.509 1.00 88.38 154 PHE A O 1
ATOM 1211 N N . ALA A 1 155 ? -24.867 1.688 20.926 1.00 88.69 155 ALA A N 1
ATOM 1212 C CA . ALA A 1 155 ? -24.528 2.119 22.285 1.00 88.69 155 ALA A CA 1
ATOM 1213 C C . ALA A 1 155 ? -25.751 2.621 23.072 1.00 88.69 155 ALA A C 1
ATOM 1215 O O . ALA A 1 155 ? -25.951 2.268 24.236 1.00 88.69 155 ALA A O 1
ATOM 1216 N N . ARG A 1 156 ? -26.607 3.428 22.425 1.00 87.56 156 ARG A N 1
ATOM 1217 C CA . ARG A 1 156 ? -27.866 3.915 23.014 1.00 87.56 156 ARG A CA 1
ATOM 1218 C C . ARG A 1 156 ? -28.803 2.766 23.356 1.00 87.56 156 ARG A C 1
ATOM 1220 O O . ARG A 1 156 ? -29.357 2.736 24.454 1.00 87.56 156 ARG A O 1
ATOM 1227 N N . ARG A 1 157 ? -28.970 1.831 22.422 1.00 85.31 157 ARG A N 1
ATOM 1228 C CA . ARG A 1 157 ? -29.903 0.714 22.558 1.00 85.31 157 ARG A CA 1
ATOM 1229 C C . ARG A 1 157 ? -29.422 -0.303 23.584 1.00 85.31 157 ARG A C 1
ATOM 1231 O O . ARG A 1 157 ? -30.223 -0.702 24.408 1.00 85.31 157 ARG A O 1
ATOM 1238 N N . TYR A 1 158 ? -28.132 -0.623 23.606 1.00 85.00 158 TYR A N 1
ATOM 1239 C CA . TYR A 1 158 ? -27.514 -1.509 24.596 1.00 85.00 158 TYR A CA 1
ATOM 1240 C C . TYR A 1 158 ? -27.642 -0.974 26.031 1.00 85.00 158 TYR A C 1
ATOM 1242 O O . TYR A 1 158 ? -27.798 -1.744 26.976 1.00 85.00 158 TYR A O 1
ATOM 1250 N N . ARG A 1 159 ? -27.616 0.356 26.204 1.00 83.06 159 ARG A N 1
ATOM 1251 C CA . ARG A 1 159 ? -27.805 0.991 27.515 1.00 83.06 159 ARG A CA 1
ATOM 1252 C C . ARG A 1 159 ? -29.270 1.035 27.964 1.00 83.06 159 ARG A C 1
ATOM 1254 O O . ARG A 1 159 ? -29.535 0.868 29.148 1.00 83.06 159 ARG A O 1
ATOM 1261 N N . LEU A 1 160 ? -30.195 1.337 27.047 1.00 79.19 160 LEU A N 1
ATOM 1262 C CA . LEU A 1 160 ? -31.609 1.609 27.356 1.00 79.19 160 LEU A CA 1
ATOM 1263 C C . LEU A 1 160 ? -32.520 0.381 27.240 1.00 79.19 160 LEU A C 1
ATOM 1265 O O . LEU A 1 160 ? -33.521 0.288 27.942 1.00 79.19 160 LEU A O 1
ATOM 1269 N N . VAL A 1 161 ? -32.218 -0.527 26.318 1.00 66.44 161 VAL A N 1
ATOM 1270 C CA . VAL A 1 161 ? -33.086 -1.630 25.910 1.00 66.44 161 VAL A CA 1
ATOM 1271 C C . VAL A 1 161 ? -32.349 -2.947 26.141 1.00 66.44 161 VAL A C 1
ATOM 1273 O O . VAL A 1 161 ? -31.147 -3.052 25.920 1.00 66.44 161 VAL A O 1
ATOM 1276 N N . SER A 1 162 ? -33.082 -3.964 26.602 1.00 70.50 162 SER A N 1
ATOM 1277 C CA . SER A 1 162 ? -32.558 -5.320 26.817 1.00 70.50 162 SER A CA 1
ATOM 1278 C C . SER A 1 162 ? -31.730 -5.847 25.628 1.00 70.50 162 SER A C 1
ATOM 1280 O O . SER A 1 162 ? -31.991 -5.507 24.473 1.00 70.50 162 SER A O 1
ATOM 1282 N N . ILE A 1 163 ? -30.764 -6.725 25.921 1.00 76.62 163 ILE A N 1
ATOM 1283 C CA . ILE A 1 163 ? -29.751 -7.283 24.998 1.00 76.62 163 ILE A CA 1
ATOM 1284 C C . ILE A 1 163 ? -30.343 -7.760 23.655 1.00 76.62 163 ILE A C 1
ATOM 1286 O O . ILE A 1 163 ? -29.775 -7.499 22.598 1.00 76.62 163 ILE A O 1
ATOM 1290 N N . ARG A 1 164 ? -31.560 -8.319 23.669 1.00 77.62 164 ARG A N 1
ATOM 1291 C CA . ARG A 1 164 ? -32.297 -8.785 22.477 1.00 77.62 164 ARG A CA 1
ATOM 1292 C C . ARG A 1 164 ? -32.570 -7.696 21.429 1.00 77.62 164 ARG A C 1
ATOM 1294 O O . ARG A 1 164 ? -32.782 -7.981 20.253 1.00 77.62 164 ARG A O 1
ATOM 1301 N N . ALA A 1 165 ? -32.657 -6.430 21.834 1.00 77.00 165 ALA A N 1
ATOM 1302 C CA . ALA A 1 165 ? -32.812 -5.321 20.894 1.00 77.00 165 ALA A CA 1
ATOM 1303 C C . ALA A 1 165 ? -31.479 -4.893 20.273 1.00 77.00 165 ALA A C 1
ATOM 1305 O O . ALA A 1 165 ? -31.481 -4.407 19.148 1.00 77.00 165 ALA A O 1
ATOM 1306 N N . ALA A 1 166 ? -30.367 -5.080 20.987 1.00 77.19 166 ALA A N 1
ATOM 1307 C CA . ALA A 1 166 ? -29.027 -4.832 20.469 1.00 77.19 166 ALA A CA 1
ATOM 1308 C C . ALA A 1 166 ? -28.614 -5.913 19.452 1.00 77.19 166 ALA A C 1
ATOM 1310 O O . ALA A 1 166 ? -28.024 -5.590 18.426 1.00 77.19 166 ALA A O 1
ATOM 1311 N N . GLU A 1 167 ? -29.016 -7.169 19.671 1.00 81.38 167 GLU A N 1
ATOM 1312 C CA . GLU A 1 167 ? -28.816 -8.277 18.720 1.00 81.38 167 GLU A CA 1
ATOM 1313 C C . GLU A 1 167 ? -29.454 -8.020 17.352 1.00 81.38 167 GLU A C 1
ATOM 1315 O O . GLU A 1 167 ? -28.829 -8.252 16.321 1.00 81.38 167 GLU A O 1
ATOM 1320 N N . ARG A 1 168 ? -30.680 -7.481 17.325 1.00 81.12 168 ARG A N 1
ATOM 1321 C CA . ARG A 1 168 ? -31.364 -7.142 16.066 1.00 81.12 168 ARG A CA 1
ATOM 1322 C C . ARG A 1 168 ? -30.610 -6.091 15.252 1.00 81.12 168 ARG A C 1
ATOM 1324 O O . ARG A 1 168 ? -30.627 -6.142 14.028 1.00 81.12 168 ARG A O 1
ATOM 1331 N N . GLU A 1 169 ? -29.912 -5.176 15.920 1.00 79.69 169 GLU A N 1
ATOM 1332 C CA . GLU A 1 169 ? -29.121 -4.140 15.253 1.00 79.69 169 GLU A CA 1
ATOM 1333 C C . GLU A 1 169 ? -27.821 -4.680 14.647 1.00 79.69 169 GLU A C 1
ATOM 1335 O O . GLU A 1 169 ? -27.377 -4.150 13.632 1.00 79.69 169 GLU A O 1
ATOM 1340 N N . LEU A 1 170 ? -27.237 -5.761 15.189 1.00 81.12 170 LEU A N 1
ATOM 1341 C CA . LEU A 1 170 ? -26.012 -6.372 14.641 1.00 81.12 170 LEU A CA 1
ATOM 1342 C C . LEU A 1 170 ? -26.170 -6.802 13.175 1.00 81.12 170 LEU A C 1
ATOM 1344 O O . LEU A 1 170 ? -25.206 -6.735 12.411 1.00 81.12 170 LEU A O 1
ATOM 1348 N N . GLY A 1 171 ? -27.378 -7.214 12.774 1.00 77.25 171 GLY A N 1
ATOM 1349 C CA . GLY A 1 171 ? -27.686 -7.612 11.398 1.00 77.25 171 GLY A CA 1
ATOM 1350 C C . GLY A 1 171 ? -27.663 -6.459 10.387 1.00 77.25 171 GLY A C 1
ATOM 1351 O O . GLY A 1 171 ? -27.470 -6.699 9.199 1.00 77.25 171 GLY A O 1
ATOM 1352 N N . HIS A 1 172 ? -27.809 -5.213 10.845 1.00 80.25 172 HIS A N 1
ATOM 1353 C CA . HIS A 1 172 ? -27.840 -4.016 9.996 1.00 80.25 172 HIS A CA 1
ATOM 1354 C C . HIS A 1 172 ? -26.479 -3.311 9.877 1.00 80.25 172 HIS A C 1
ATOM 1356 O O . HIS A 1 172 ? -26.343 -2.324 9.147 1.00 80.25 172 HIS A O 1
ATOM 1362 N N . ILE A 1 173 ? -25.457 -3.803 10.582 1.00 84.44 173 ILE A N 1
ATOM 1363 C CA . ILE A 1 173 ? -24.115 -3.220 10.568 1.00 84.44 173 ILE A CA 1
ATOM 1364 C C . ILE A 1 173 ? -23.375 -3.653 9.306 1.00 84.44 173 ILE A C 1
ATOM 1366 O O . ILE A 1 173 ? -23.161 -4.842 9.070 1.00 84.44 173 ILE A O 1
ATOM 1370 N N . ALA A 1 174 ? -22.949 -2.671 8.509 1.00 81.44 174 ALA A N 1
ATOM 1371 C CA . ALA A 1 174 ? -22.273 -2.921 7.238 1.00 81.44 174 ALA A CA 1
ATOM 1372 C C . ALA A 1 174 ? -20.808 -3.337 7.440 1.00 81.44 174 ALA A C 1
ATOM 1374 O O . ALA A 1 174 ? -20.306 -4.221 6.744 1.00 81.44 174 ALA A O 1
ATOM 1375 N N . ASN A 1 175 ? -20.117 -2.718 8.404 1.00 86.94 175 ASN A N 1
ATOM 1376 C CA . ASN A 1 175 ? -18.701 -2.970 8.633 1.00 86.94 175 ASN A CA 1
ATOM 1377 C C . ASN A 1 175 ? -18.476 -4.291 9.408 1.00 86.94 175 ASN A C 1
ATOM 1379 O O . ASN A 1 175 ? -18.905 -4.417 10.563 1.00 86.94 175 ASN A O 1
ATOM 1383 N N . PRO A 1 176 ? -17.753 -5.275 8.834 1.00 88.69 176 PRO A N 1
ATOM 1384 C CA . PRO A 1 176 ? -17.524 -6.569 9.475 1.00 88.69 176 PRO A CA 1
ATOM 1385 C C . PRO A 1 176 ? -16.679 -6.479 10.754 1.00 88.69 176 PRO A C 1
ATOM 1387 O O . PRO A 1 176 ? -16.852 -7.316 11.641 1.00 88.69 176 PRO A O 1
ATOM 1390 N N . PHE A 1 177 ? -15.789 -5.486 10.871 1.00 90.81 177 PHE A N 1
ATOM 1391 C CA . PHE A 1 177 ? -14.995 -5.258 12.083 1.00 90.81 177 PHE A CA 1
ATOM 1392 C C . PHE A 1 177 ? -15.893 -4.843 13.253 1.00 90.81 177 PHE A C 1
ATOM 1394 O O . PHE A 1 177 ? -15.811 -5.430 14.331 1.00 90.81 177 PHE A O 1
ATOM 1401 N N . LEU A 1 178 ? -16.794 -3.886 13.006 1.00 91.31 178 LEU A N 1
ATOM 1402 C CA . LEU A 1 178 ? -17.732 -3.373 14.001 1.00 91.31 178 LEU A CA 1
ATOM 1403 C C . LEU A 1 178 ? -18.727 -4.454 14.438 1.00 91.31 178 LEU A C 1
ATOM 1405 O O . LEU A 1 178 ? -18.920 -4.671 15.630 1.00 91.31 178 LEU A O 1
ATOM 1409 N N . ARG A 1 179 ? -19.303 -5.189 13.479 1.00 91.81 179 ARG A N 1
ATOM 1410 C CA . ARG A 1 179 ? -20.229 -6.294 13.762 1.00 91.81 179 ARG A CA 1
ATOM 1411 C C . ARG A 1 179 ? -19.597 -7.355 14.661 1.00 91.81 179 ARG A C 1
ATOM 1413 O O . ARG A 1 179 ? -20.210 -7.761 15.640 1.00 91.81 179 ARG A O 1
ATOM 1420 N N . ALA A 1 180 ? -18.372 -7.784 14.353 1.00 91.38 180 ALA A N 1
ATOM 1421 C CA . ALA A 1 180 ? -17.707 -8.824 15.129 1.00 91.38 180 ALA A CA 1
ATOM 1422 C C . ALA A 1 180 ? -17.339 -8.367 16.550 1.00 91.38 180 ALA A C 1
ATOM 1424 O O . ALA A 1 180 ? -17.474 -9.148 17.485 1.00 91.38 180 ALA A O 1
ATOM 1425 N N . GLY A 1 181 ? -16.897 -7.117 16.725 1.00 92.25 181 GLY A N 1
ATOM 1426 C CA . GLY A 1 181 ? -16.600 -6.580 18.055 1.00 92.25 181 GLY A CA 1
ATOM 1427 C C . GLY A 1 181 ? -17.857 -6.389 18.905 1.00 92.25 181 GLY A C 1
ATOM 1428 O O . GLY A 1 181 ? -17.886 -6.787 20.064 1.00 92.25 181 GLY A O 1
ATOM 1429 N N . LEU A 1 182 ? -18.936 -5.860 18.322 1.00 91.69 182 LEU A N 1
ATOM 1430 C CA . LEU A 1 182 ? -20.207 -5.692 19.031 1.00 91.69 182 LEU A CA 1
ATOM 1431 C C . LEU A 1 182 ? -20.894 -7.024 19.348 1.00 91.69 182 LEU A C 1
ATOM 1433 O O . LEU A 1 182 ? -21.561 -7.124 20.374 1.00 91.69 182 LEU A O 1
ATOM 1437 N N . GLN A 1 183 ? -20.697 -8.054 18.524 1.00 91.56 183 GLN A N 1
ATOM 1438 C CA . GLN A 1 183 ? -21.147 -9.408 18.840 1.00 91.56 183 GLN A CA 1
ATOM 1439 C C . GLN A 1 183 ? -20.471 -9.925 20.120 1.00 91.56 183 GLN A C 1
ATOM 1441 O O . GLN A 1 183 ? -21.165 -10.369 21.024 1.00 91.56 183 GLN A O 1
ATOM 1446 N N . GLN A 1 184 ? -19.157 -9.723 20.279 1.00 91.94 184 GLN A N 1
ATOM 1447 C CA . GLN A 1 184 ? -18.452 -10.073 21.524 1.00 91.94 184 GLN A CA 1
ATOM 1448 C C . GLN A 1 184 ? -18.957 -9.286 22.748 1.00 91.94 184 GLN A C 1
ATOM 1450 O O . GLN A 1 184 ? -18.958 -9.806 23.863 1.00 91.94 184 GLN A O 1
ATOM 1455 N N . VAL A 1 185 ? -19.419 -8.044 22.553 1.00 91.12 185 VAL A N 1
ATOM 1456 C CA . VAL A 1 185 ? -20.054 -7.248 23.620 1.00 91.12 185 VAL A CA 1
ATOM 1457 C C . VAL A 1 185 ? -21.411 -7.838 24.023 1.00 91.12 185 VAL A C 1
ATOM 1459 O O . VAL A 1 185 ? -21.714 -7.907 25.214 1.00 91.12 185 VAL A O 1
ATOM 1462 N N . VAL A 1 186 ? -22.221 -8.279 23.056 1.00 90.31 186 VAL A N 1
ATOM 1463 C CA . VAL A 1 186 ? -23.513 -8.950 23.300 1.00 90.31 186 VAL A CA 1
ATOM 1464 C C . VAL A 1 186 ? -23.319 -10.290 24.006 1.00 90.31 186 VAL A C 1
ATOM 1466 O O . VAL A 1 186 ? -24.015 -10.561 24.985 1.00 90.31 186 VAL A O 1
ATOM 1469 N N . ASP A 1 187 ? -22.322 -11.063 23.573 1.00 90.31 187 ASP A N 1
ATOM 1470 C CA . ASP A 1 187 ? -21.958 -12.370 24.133 1.00 90.31 187 ASP A CA 1
ATOM 1471 C C . ASP A 1 187 ? -21.350 -12.270 25.547 1.00 90.31 187 ASP A C 1
ATOM 1473 O O . ASP A 1 187 ? -21.046 -13.285 26.171 1.00 90.31 187 ASP A O 1
ATOM 1477 N N . ARG A 1 188 ? -21.199 -11.047 26.082 1.00 87.12 188 ARG A N 1
ATOM 1478 C CA . ARG A 1 188 ? -20.623 -10.753 27.404 1.00 87.12 188 ARG A CA 1
ATOM 1479 C C . ARG A 1 188 ? -19.214 -11.327 27.585 1.00 87.12 188 ARG A C 1
ATOM 1481 O O . ARG A 1 188 ? -18.888 -11.831 28.659 1.00 87.12 188 ARG A O 1
ATOM 1488 N N . ALA A 1 189 ? -18.374 -11.202 26.559 1.00 91.69 189 ALA A N 1
ATOM 1489 C CA . ALA A 1 189 ? -16.948 -11.481 26.696 1.00 91.69 189 ALA A CA 1
ATOM 1490 C C . ALA A 1 189 ? -16.328 -10.626 27.819 1.00 91.69 189 ALA A C 1
ATOM 1492 O O . ALA A 1 189 ? -16.790 -9.509 28.100 1.00 91.69 189 ALA A O 1
ATOM 1493 N N . SER A 1 190 ? -15.276 -11.146 28.456 1.00 94.75 190 SER A N 1
ATOM 1494 C CA . SER A 1 190 ? -14.510 -10.379 29.442 1.00 94.75 190 SER A CA 1
ATOM 1495 C C . SER A 1 190 ? -13.830 -9.175 28.777 1.00 94.75 190 SER A C 1
ATOM 1497 O O . SER A 1 190 ? -13.578 -9.175 27.570 1.00 94.75 190 SER A O 1
ATOM 1499 N N . GLU A 1 191 ? -13.534 -8.137 29.561 1.00 93.25 191 GLU A N 1
ATOM 1500 C CA . GLU A 1 191 ? -12.872 -6.926 29.056 1.00 93.25 191 GLU A CA 1
ATOM 1501 C C . GLU A 1 191 ? -11.534 -7.251 28.382 1.00 93.25 191 GLU A C 1
ATOM 1503 O O . GLU A 1 191 ? -11.281 -6.827 27.254 1.00 93.25 191 GLU A O 1
ATOM 1508 N N . GLU A 1 192 ? -10.719 -8.076 29.044 1.00 94.94 192 GLU A N 1
ATOM 1509 C CA . GLU A 1 192 ? -9.411 -8.506 28.548 1.00 94.94 192 GLU A CA 1
ATOM 1510 C C . GLU A 1 192 ? -9.525 -9.291 27.235 1.00 94.94 192 GLU A C 1
ATOM 1512 O O . GLU A 1 192 ? -8.714 -9.117 26.321 1.00 94.94 192 GLU A O 1
ATOM 1517 N N . GLU A 1 193 ? -10.539 -10.152 27.106 1.00 94.94 193 GLU A N 1
ATOM 1518 C CA . GLU A 1 193 ? -10.757 -10.942 25.896 1.00 94.94 193 GLU A CA 1
ATOM 1519 C C . GLU A 1 193 ? -11.229 -10.072 24.727 1.00 94.94 193 GLU A C 1
ATOM 1521 O O . GLU A 1 193 ? -10.728 -10.219 23.603 1.00 94.94 193 GLU A O 1
ATOM 1526 N N . LEU A 1 194 ? -12.138 -9.128 24.988 1.00 94.56 194 LEU A N 1
ATOM 1527 C CA . LEU A 1 194 ? -12.594 -8.158 23.997 1.00 94.56 194 LEU A CA 1
ATOM 1528 C C . LEU A 1 194 ? -11.425 -7.296 23.509 1.00 94.56 194 LEU A C 1
ATOM 1530 O O . LEU A 1 194 ? -11.191 -7.197 22.302 1.00 94.56 194 LEU A O 1
ATOM 1534 N N . GLU A 1 195 ? -10.647 -6.726 24.428 1.00 94.81 195 GLU A N 1
ATOM 1535 C CA . GLU A 1 195 ? -9.503 -5.885 24.091 1.00 94.81 195 GLU A CA 1
ATOM 1536 C C . GLU A 1 195 ? -8.457 -6.662 23.281 1.00 94.81 195 GLU A C 1
ATOM 1538 O O . GLU A 1 195 ? -7.996 -6.203 22.228 1.00 94.81 195 GLU A O 1
ATOM 1543 N N . LYS A 1 196 ? -8.109 -7.875 23.726 1.00 95.94 196 LYS A N 1
ATOM 1544 C CA . LYS A 1 196 ? -7.157 -8.749 23.033 1.00 95.94 196 LYS A CA 1
ATOM 1545 C C . LYS A 1 196 ? -7.646 -9.111 21.631 1.00 95.94 196 LYS A C 1
ATOM 1547 O O . LYS A 1 196 ? -6.861 -9.045 20.681 1.00 95.94 196 LYS A O 1
ATOM 1552 N N . SER A 1 197 ? -8.927 -9.447 21.479 1.00 95.88 197 SER A N 1
ATOM 1553 C CA . SER A 1 197 ? -9.554 -9.747 20.184 1.00 95.88 197 SER A CA 1
ATOM 1554 C C . SER A 1 197 ? -9.499 -8.546 19.237 1.00 95.88 197 SER A C 1
ATOM 1556 O O . SER A 1 197 ? -9.030 -8.668 18.099 1.00 95.88 197 SER A O 1
ATOM 1558 N N . LEU A 1 198 ? -9.915 -7.364 19.702 1.00 94.81 198 LEU A N 1
ATOM 1559 C CA . LEU A 1 198 ? -9.908 -6.135 18.908 1.00 94.81 198 LEU A CA 1
ATOM 1560 C C . LEU A 1 198 ? -8.487 -5.738 18.495 1.00 94.81 198 LEU A C 1
ATOM 1562 O O . LEU A 1 198 ? -8.241 -5.431 17.325 1.00 94.81 198 LEU A O 1
ATOM 1566 N N . ARG A 1 199 ? -7.527 -5.824 19.422 1.00 95.31 199 ARG A N 1
ATOM 1567 C CA . ARG A 1 199 ? -6.109 -5.548 19.162 1.00 95.31 199 ARG A CA 1
ATOM 1568 C C . ARG A 1 199 ? -5.521 -6.521 18.143 1.00 95.31 199 ARG A C 1
ATOM 1570 O O . ARG A 1 199 ? -4.807 -6.096 17.231 1.00 95.31 199 ARG A O 1
ATOM 1577 N N . TRP A 1 200 ? -5.848 -7.810 18.247 1.00 95.81 200 TRP A N 1
ATOM 1578 C CA . TRP A 1 200 ? -5.426 -8.817 17.274 1.00 95.81 200 TRP A CA 1
ATOM 1579 C C . TRP A 1 200 ? -5.966 -8.503 15.877 1.00 95.81 200 TRP A C 1
ATOM 1581 O O . TRP A 1 200 ? -5.184 -8.438 14.925 1.00 95.81 200 TRP A O 1
ATOM 1591 N N . ARG A 1 201 ? -7.270 -8.226 15.758 1.00 94.88 201 ARG A N 1
ATOM 1592 C CA . ARG A 1 201 ? -7.929 -7.865 14.491 1.00 94.88 201 ARG A CA 1
ATOM 1593 C C . ARG A 1 201 ? -7.316 -6.614 13.867 1.00 94.88 201 ARG A C 1
ATOM 1595 O O . ARG A 1 201 ? -6.990 -6.623 12.683 1.00 94.88 201 ARG A O 1
ATOM 1602 N N . LEU A 1 202 ? -7.091 -5.575 14.667 1.00 94.88 202 LEU A N 1
ATOM 1603 C CA . LEU A 1 202 ? -6.444 -4.347 14.214 1.00 94.88 202 LEU A CA 1
ATOM 1604 C C . LEU A 1 202 ? -5.013 -4.609 13.719 1.00 94.88 202 LEU A C 1
ATOM 1606 O O . LEU A 1 202 ? -4.620 -4.098 12.673 1.00 94.88 202 LEU A O 1
ATOM 1610 N N . SER A 1 203 ? -4.239 -5.429 14.438 1.00 95.38 203 SER A N 1
ATOM 1611 C CA . SER A 1 203 ? -2.881 -5.798 14.020 1.00 95.38 203 SER A CA 1
ATOM 1612 C C . SER A 1 203 ? -2.870 -6.613 12.723 1.00 95.38 203 SER A C 1
ATOM 1614 O O . SER A 1 203 ? -1.990 -6.426 11.884 1.00 95.38 203 SER A O 1
ATOM 1616 N N . ALA A 1 204 ? -3.857 -7.492 12.529 1.00 94.62 204 ALA A N 1
ATOM 1617 C CA . ALA A 1 204 ? -3.999 -8.287 11.318 1.00 94.62 204 ALA A CA 1
ATOM 1618 C C . ALA A 1 204 ? -4.339 -7.404 10.110 1.00 94.62 204 ALA A C 1
ATOM 1620 O O . ALA A 1 204 ? -3.722 -7.554 9.057 1.00 94.62 204 ALA A O 1
ATOM 1621 N N . GLU A 1 205 ? -5.253 -6.446 10.277 1.00 92.19 205 GLU A N 1
ATOM 1622 C CA . GLU A 1 205 ? -5.598 -5.486 9.226 1.00 92.19 205 GLU A CA 1
ATOM 1623 C C . GLU A 1 205 ? -4.412 -4.569 8.889 1.00 92.19 205 GLU A C 1
ATOM 1625 O O . GLU A 1 205 ? -4.104 -4.360 7.717 1.00 92.19 205 GLU A O 1
ATOM 1630 N N . ALA A 1 206 ? -3.669 -4.104 9.901 1.00 94.31 206 ALA A N 1
ATOM 1631 C CA . ALA A 1 206 ? -2.454 -3.318 9.695 1.00 94.31 206 ALA A CA 1
ATOM 1632 C C . ALA A 1 206 ? -1.391 -4.086 8.895 1.00 94.31 206 ALA A C 1
ATOM 1634 O O . ALA A 1 206 ? -0.813 -3.531 7.962 1.00 94.31 206 ALA A O 1
ATOM 1635 N N . ARG A 1 207 ? -1.168 -5.372 9.206 1.00 94.06 207 ARG A N 1
ATOM 1636 C CA . ARG A 1 207 ? -0.232 -6.229 8.457 1.00 94.06 207 ARG A CA 1
ATOM 1637 C C . ARG A 1 207 ? -0.658 -6.415 7.000 1.00 94.06 207 ARG A C 1
ATOM 1639 O O . ARG A 1 207 ? 0.189 -6.336 6.112 1.00 94.06 207 ARG A O 1
ATOM 1646 N N . ARG A 1 208 ? -1.952 -6.632 6.745 1.00 90.94 208 ARG A N 1
ATOM 1647 C CA . ARG A 1 208 ? -2.496 -6.767 5.382 1.00 90.94 208 ARG A CA 1
ATOM 1648 C C . ARG A 1 208 ? -2.269 -5.501 4.566 1.00 90.94 208 ARG A C 1
ATOM 1650 O O . ARG A 1 208 ? -1.722 -5.562 3.467 1.00 90.94 208 ARG A O 1
ATOM 1657 N N . GLU A 1 209 ? -2.625 -4.349 5.122 1.00 91.06 209 GLU A N 1
ATOM 1658 C CA . GLU A 1 209 ? -2.507 -3.080 4.408 1.00 91.06 209 GLU A CA 1
ATOM 1659 C C . GLU A 1 209 ? -1.035 -2.671 4.211 1.00 91.06 209 GLU A C 1
ATOM 1661 O O . GLU A 1 209 ? -0.660 -2.183 3.143 1.00 91.06 209 GLU A O 1
ATOM 1666 N N . GLN A 1 210 ? -0.163 -2.965 5.183 1.00 93.06 210 GLN A N 1
ATOM 1667 C CA . GLN A 1 210 ? 1.287 -2.807 5.039 1.00 93.06 210 GLN A CA 1
ATOM 1668 C C . GLN A 1 210 ? 1.851 -3.689 3.916 1.00 93.06 210 GLN A C 1
ATOM 1670 O O . GLN A 1 210 ? 2.677 -3.219 3.132 1.00 93.06 210 GLN A O 1
ATOM 1675 N N . GLY A 1 211 ? 1.387 -4.936 3.790 1.00 92.00 211 GLY A N 1
ATOM 1676 C CA . GLY A 1 211 ? 1.766 -5.825 2.690 1.00 92.00 211 GLY A CA 1
ATOM 1677 C C . GLY A 1 211 ? 1.444 -5.227 1.318 1.00 92.00 211 GLY A C 1
ATOM 1678 O O . GLY A 1 211 ? 2.296 -5.234 0.427 1.00 92.00 211 GLY A O 1
ATOM 1679 N N . ARG A 1 212 ? 0.259 -4.619 1.174 1.00 90.44 212 ARG A N 1
ATOM 1680 C CA . ARG A 1 212 ? -0.182 -3.949 -0.064 1.00 90.44 212 ARG A CA 1
ATOM 1681 C C . ARG A 1 212 ? 0.668 -2.727 -0.406 1.00 90.44 212 ARG A C 1
ATOM 1683 O O . ARG A 1 212 ? 1.064 -2.561 -1.557 1.00 90.44 212 ARG A O 1
ATOM 1690 N N . ILE A 1 213 ? 0.994 -1.896 0.587 1.00 92.31 213 ILE A N 1
ATOM 1691 C CA . ILE A 1 213 ? 1.890 -0.739 0.406 1.00 92.31 213 ILE A CA 1
ATOM 1692 C C . ILE A 1 213 ? 3.281 -1.207 -0.027 1.00 92.31 213 ILE A C 1
ATOM 1694 O O . ILE A 1 213 ? 3.887 -0.630 -0.934 1.00 92.31 213 ILE A O 1
ATOM 1698 N N . GLN A 1 214 ? 3.782 -2.276 0.595 1.00 92.69 214 GLN A N 1
ATOM 1699 C CA . GLN A 1 214 ? 5.119 -2.780 0.322 1.00 92.69 214 GLN A CA 1
ATOM 1700 C C . GLN A 1 214 ? 5.255 -3.308 -1.110 1.00 92.69 214 GLN A C 1
ATOM 1702 O O . GLN A 1 214 ? 6.295 -3.079 -1.715 1.00 92.69 214 GLN A O 1
ATOM 1707 N N . ILE A 1 215 ? 4.208 -3.912 -1.687 1.00 93.31 215 ILE A N 1
ATOM 1708 C CA . ILE A 1 215 ? 4.184 -4.326 -3.103 1.00 93.31 215 ILE A CA 1
ATOM 1709 C C . ILE A 1 215 ? 4.468 -3.138 -4.034 1.00 93.31 215 ILE A C 1
ATOM 1711 O O . ILE A 1 215 ? 5.360 -3.213 -4.878 1.00 93.31 215 ILE A O 1
ATOM 1715 N N . VAL A 1 216 ? 3.762 -2.017 -3.858 1.00 92.69 216 VAL A N 1
ATOM 1716 C CA . VAL A 1 216 ? 3.946 -0.825 -4.709 1.00 92.69 216 VAL A CA 1
ATOM 1717 C C . VAL A 1 216 ? 5.318 -0.187 -4.484 1.00 92.69 216 VAL A C 1
ATOM 1719 O O . VAL A 1 216 ? 5.958 0.266 -5.433 1.00 92.69 216 VAL A O 1
ATOM 1722 N N . ASN A 1 217 ? 5.810 -0.190 -3.243 1.00 93.31 217 ASN A N 1
ATOM 1723 C CA . ASN A 1 217 ? 7.155 0.293 -2.942 1.00 93.31 217 ASN A CA 1
ATOM 1724 C C . ASN A 1 217 ? 8.236 -0.573 -3.613 1.00 93.31 217 ASN A C 1
ATOM 1726 O O . ASN A 1 217 ? 9.189 -0.054 -4.185 1.00 93.31 217 ASN A O 1
ATOM 1730 N N . THR A 1 218 ? 8.059 -1.894 -3.609 1.00 93.12 218 THR A N 1
ATOM 1731 C CA . THR A 1 218 ? 8.940 -2.837 -4.302 1.00 93.12 218 THR A CA 1
ATOM 1732 C C . THR A 1 218 ? 8.939 -2.599 -5.817 1.00 93.12 218 THR A C 1
ATOM 1734 O O . THR A 1 218 ? 10.013 -2.530 -6.414 1.00 93.12 218 THR A O 1
ATOM 1737 N N . MET A 1 219 ? 7.776 -2.356 -6.435 1.00 92.94 219 MET A N 1
ATOM 1738 C CA . MET A 1 219 ? 7.696 -1.962 -7.852 1.00 92.94 219 MET A CA 1
ATOM 1739 C C . MET A 1 219 ? 8.465 -0.660 -8.136 1.00 92.94 219 MET A C 1
ATOM 1741 O O . MET A 1 219 ? 9.181 -0.563 -9.132 1.00 92.94 219 MET A O 1
ATOM 1745 N N . ALA A 1 220 ? 8.380 0.329 -7.238 1.00 94.00 220 ALA A N 1
ATOM 1746 C CA . ALA A 1 220 ? 9.113 1.589 -7.366 1.00 94.00 220 ALA A CA 1
ATOM 1747 C C . ALA A 1 220 ? 10.641 1.418 -7.290 1.00 94.00 220 ALA A C 1
ATOM 1749 O O . ALA A 1 220 ? 11.372 2.204 -7.892 1.00 94.00 220 ALA A O 1
ATOM 1750 N N . ILE A 1 221 ? 11.119 0.419 -6.543 1.00 93.50 221 ILE A N 1
ATOM 1751 C CA . ILE A 1 221 ? 12.548 0.105 -6.401 1.00 93.50 221 ILE A CA 1
ATOM 1752 C C . ILE A 1 221 ? 13.068 -0.647 -7.632 1.00 93.50 221 ILE A C 1
ATOM 1754 O O . ILE A 1 221 ? 14.167 -0.354 -8.097 1.00 93.50 221 ILE A O 1
ATOM 1758 N N . PHE A 1 222 ? 12.291 -1.585 -8.181 1.00 94.38 222 PHE A N 1
ATOM 1759 C CA . PHE A 1 222 ? 12.727 -2.402 -9.318 1.00 94.38 222 PHE A CA 1
ATOM 1760 C C . PHE A 1 222 ? 12.594 -1.706 -10.680 1.00 94.38 222 PHE A C 1
ATOM 1762 O O . PHE A 1 222 ? 13.412 -1.966 -11.562 1.00 94.38 222 PHE A O 1
ATOM 1769 N N . ALA A 1 223 ? 11.642 -0.786 -10.861 1.00 94.19 223 ALA A N 1
ATOM 1770 C CA . ALA A 1 223 ? 11.434 -0.108 -12.147 1.00 94.19 223 ALA A CA 1
ATOM 1771 C C . ALA A 1 223 ? 12.693 0.586 -12.727 1.00 94.19 223 ALA A C 1
ATOM 1773 O O . ALA A 1 223 ? 12.994 0.372 -13.905 1.00 94.19 223 ALA A O 1
ATOM 1774 N N . PRO A 1 224 ? 13.500 1.345 -11.955 1.00 94.88 224 PRO A N 1
ATOM 1775 C CA . PRO A 1 224 ? 14.744 1.928 -12.462 1.00 94.88 224 PRO A CA 1
ATOM 1776 C C . PRO A 1 224 ? 15.822 0.879 -12.746 1.00 94.88 224 PRO A C 1
ATOM 1778 O O . PRO A 1 224 ? 16.617 1.063 -13.663 1.00 94.88 224 PRO A O 1
ATOM 1781 N N . ALA A 1 225 ? 15.849 -0.222 -11.987 1.00 94.75 225 ALA A N 1
ATOM 1782 C CA . ALA A 1 225 ? 16.820 -1.295 -12.183 1.00 94.75 225 ALA A CA 1
ATOM 1783 C C . ALA A 1 225 ? 16.629 -1.978 -13.545 1.00 94.75 225 ALA A C 1
ATOM 1785 O O . ALA A 1 225 ? 17.599 -2.160 -14.275 1.00 94.75 225 ALA A O 1
ATOM 1786 N N . PHE A 1 226 ? 15.382 -2.259 -13.942 1.00 93.81 226 PHE A N 1
ATOM 1787 C CA . PHE A 1 226 ? 15.087 -2.771 -15.285 1.00 93.81 226 PHE A CA 1
ATOM 1788 C C . PHE A 1 226 ? 15.305 -1.728 -16.390 1.00 93.81 226 PHE A C 1
ATOM 1790 O O . PHE A 1 226 ? 15.677 -2.093 -17.501 1.00 93.81 226 PHE A O 1
ATOM 1797 N N . GLY A 1 227 ? 15.153 -0.434 -16.088 1.00 93.06 227 GLY A N 1
ATOM 1798 C CA . GLY A 1 227 ? 15.550 0.643 -17.003 1.00 93.06 227 GLY A CA 1
ATOM 1799 C C . GLY A 1 227 ? 17.058 0.660 -17.276 1.00 93.06 227 GLY A C 1
ATOM 1800 O O . GLY A 1 227 ? 17.471 0.815 -18.420 1.00 93.06 227 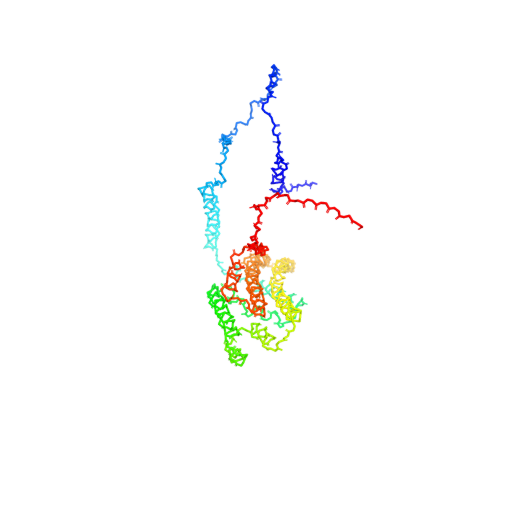GLY A O 1
ATOM 1801 N N . MET A 1 228 ? 17.884 0.435 -16.247 1.00 93.81 228 MET A N 1
ATOM 1802 C CA . MET A 1 228 ? 19.333 0.253 -16.419 1.00 93.81 228 MET A CA 1
ATOM 1803 C C . MET A 1 228 ? 19.664 -1.058 -17.139 1.00 93.81 228 MET A C 1
ATOM 1805 O O . MET A 1 228 ? 20.595 -1.105 -17.927 1.00 93.81 228 MET A O 1
ATOM 1809 N N . LEU A 1 229 ? 18.892 -2.124 -16.927 1.00 93.31 229 LEU A N 1
ATOM 1810 C CA . LEU A 1 229 ? 19.069 -3.377 -17.665 1.00 93.31 229 LEU A CA 1
ATOM 1811 C C . LEU A 1 229 ? 18.793 -3.187 -19.173 1.00 93.31 229 LEU A C 1
ATOM 1813 O O . LEU A 1 229 ? 19.494 -3.754 -20.008 1.00 93.31 229 LEU A O 1
ATOM 1817 N N . GLY A 1 230 ? 17.850 -2.310 -19.530 1.00 91.00 230 GLY A N 1
ATOM 1818 C CA . GLY A 1 230 ? 17.594 -1.906 -20.915 1.00 91.00 230 GLY A CA 1
ATOM 1819 C C . GLY A 1 230 ? 18.796 -1.259 -21.617 1.00 91.00 230 GLY A C 1
ATOM 1820 O O . GLY A 1 230 ? 18.994 -1.497 -22.810 1.00 91.00 230 GLY A O 1
ATOM 1821 N N . THR A 1 231 ? 19.654 -0.520 -20.899 1.00 92.44 231 THR A N 1
ATOM 1822 C CA . THR A 1 231 ? 20.879 0.038 -21.506 1.00 92.44 231 THR A CA 1
ATOM 1823 C C . THR A 1 231 ? 21.889 -1.040 -21.837 1.00 92.44 231 THR A C 1
ATOM 1825 O O . THR A 1 231 ? 22.546 -0.953 -22.871 1.00 92.44 231 THR A O 1
ATOM 1828 N N . LEU A 1 232 ? 21.981 -2.075 -21.001 1.00 94.12 232 LEU A N 1
ATOM 1829 C CA . LEU A 1 232 ? 22.852 -3.215 -21.257 1.00 94.12 232 LEU A CA 1
ATOM 1830 C C . LEU A 1 232 ? 22.407 -3.951 -22.522 1.00 94.12 232 LEU A C 1
ATOM 1832 O O . LEU A 1 232 ? 23.242 -4.229 -23.376 1.00 94.12 232 LEU A O 1
ATOM 1836 N N . PHE A 1 233 ? 21.102 -4.185 -22.700 1.00 90.12 233 PHE A N 1
ATOM 1837 C CA . PHE A 1 233 ? 20.593 -4.776 -23.941 1.00 90.12 233 PHE A CA 1
ATOM 1838 C C . PHE A 1 233 ? 20.857 -3.897 -25.166 1.00 90.12 233 PHE A C 1
ATOM 1840 O O . PHE A 1 233 ? 21.314 -4.406 -26.184 1.00 90.12 233 PHE A O 1
ATOM 1847 N N . GLY A 1 234 ? 20.635 -2.584 -25.069 1.00 89.31 234 GLY A N 1
ATOM 1848 C CA . GLY A 1 234 ? 20.908 -1.678 -26.185 1.00 89.31 234 GLY A CA 1
ATOM 1849 C C . GLY A 1 234 ? 22.392 -1.606 -26.559 1.00 89.31 234 GLY A C 1
ATOM 1850 O O . GLY A 1 234 ? 22.714 -1.545 -27.742 1.00 89.31 234 GLY A O 1
ATOM 1851 N N . LEU A 1 235 ? 23.300 -1.695 -25.581 1.00 91.00 235 LEU A N 1
ATOM 1852 C CA . LEU A 1 235 ? 24.737 -1.820 -25.843 1.00 91.00 235 LEU A CA 1
ATOM 1853 C C . LEU A 1 235 ? 25.082 -3.147 -26.523 1.00 91.00 235 LEU A C 1
ATOM 1855 O O . LEU A 1 235 ? 25.883 -3.152 -27.452 1.00 91.00 235 LEU A O 1
ATOM 1859 N N . VAL A 1 236 ? 24.475 -4.259 -26.100 1.00 90.81 236 VAL A N 1
ATOM 1860 C CA . VAL A 1 236 ? 24.688 -5.566 -26.740 1.00 90.81 236 VAL A CA 1
ATOM 1861 C C . VAL A 1 236 ? 24.238 -5.537 -28.203 1.00 90.81 236 VAL A C 1
ATOM 1863 O O . VAL A 1 236 ? 25.011 -5.954 -29.059 1.00 90.81 236 VAL A O 1
ATOM 1866 N N . PHE A 1 237 ? 23.057 -4.983 -28.505 1.00 87.19 237 PHE A N 1
ATOM 1867 C CA . PHE A 1 237 ? 22.568 -4.857 -29.886 1.00 87.19 237 PHE A CA 1
ATOM 1868 C C . PHE A 1 237 ? 23.439 -3.937 -30.741 1.00 87.19 237 PHE A C 1
ATOM 1870 O O . PHE A 1 237 ? 23.760 -4.254 -31.885 1.00 87.19 237 PHE A O 1
ATOM 1877 N N . MET A 1 238 ? 23.891 -2.825 -30.160 1.00 88.00 238 MET A N 1
ATOM 1878 C CA . MET A 1 238 ? 24.810 -1.915 -30.833 1.00 88.00 238 MET A CA 1
ATOM 1879 C C . MET A 1 238 ? 26.123 -2.616 -31.201 1.00 88.00 238 MET A C 1
ATOM 1881 O O . MET A 1 238 ? 26.608 -2.457 -32.317 1.00 88.00 238 MET A O 1
ATOM 1885 N N . LEU A 1 239 ? 26.696 -3.393 -30.274 1.00 88.19 239 LEU A N 1
ATOM 1886 C CA . LEU A 1 239 ? 27.945 -4.118 -30.504 1.00 88.19 239 LEU A CA 1
ATOM 1887 C C . LEU A 1 239 ? 27.776 -5.290 -31.479 1.00 88.19 239 LEU A C 1
ATOM 1889 O O . LEU A 1 239 ? 28.716 -5.581 -32.212 1.00 88.19 239 LEU A O 1
ATOM 1893 N N . SER A 1 240 ? 26.610 -5.945 -31.523 1.00 86.06 240 SER A N 1
ATOM 1894 C CA . SER A 1 240 ? 26.358 -7.039 -32.472 1.00 86.06 240 SER A CA 1
ATOM 1895 C C . SER A 1 240 ? 26.186 -6.568 -33.918 1.00 86.06 240 SER A C 1
ATOM 1897 O O . SER A 1 240 ? 26.536 -7.310 -34.831 1.00 86.06 240 SER A O 1
ATOM 1899 N N . GLY A 1 241 ? 25.681 -5.348 -34.131 1.00 81.50 241 GLY A N 1
ATOM 1900 C CA . GLY A 1 241 ? 25.540 -4.751 -35.467 1.00 81.50 241 GLY A CA 1
ATOM 1901 C C . GLY A 1 241 ? 26.847 -4.185 -36.041 1.00 81.50 241 GLY A C 1
ATOM 1902 O O . GLY A 1 241 ? 26.907 -3.817 -37.217 1.00 81.50 241 GLY A O 1
ATOM 1903 N N . LEU A 1 242 ? 27.922 -4.115 -35.240 1.00 80.81 242 LEU A N 1
ATOM 1904 C CA . LEU A 1 242 ? 29.218 -3.619 -35.706 1.00 80.81 242 LEU A CA 1
ATOM 1905 C C . LEU A 1 242 ? 29.792 -4.536 -36.796 1.00 80.81 242 LEU A C 1
ATOM 1907 O O . LEU A 1 242 ? 30.116 -5.696 -36.554 1.00 80.81 242 LEU A O 1
ATOM 1911 N N . GLY A 1 243 ? 29.968 -3.975 -37.994 1.00 74.56 243 GLY A N 1
ATOM 1912 C CA . GLY A 1 243 ? 30.592 -4.641 -39.141 1.00 74.56 243 GLY A CA 1
ATOM 1913 C C . GLY A 1 243 ? 29.618 -5.294 -40.127 1.00 74.56 243 GLY A C 1
ATOM 1914 O O . GLY A 1 243 ? 30.048 -5.659 -41.217 1.00 74.56 243 GLY A O 1
ATOM 1915 N N . SER A 1 244 ? 28.330 -5.403 -39.788 1.00 69.06 244 SER A N 1
ATOM 1916 C CA . SER A 1 244 ? 27.289 -5.995 -40.645 1.00 69.06 244 SER A CA 1
ATOM 1917 C C . SER A 1 244 ? 26.176 -5.011 -41.021 1.00 69.06 244 SER A C 1
ATOM 1919 O O . SER A 1 244 ? 25.639 -5.100 -42.124 1.00 69.06 244 SER A O 1
ATOM 1921 N N . GLU A 1 245 ? 25.865 -4.045 -40.154 1.00 70.44 245 GLU A N 1
ATOM 1922 C CA . GLU A 1 245 ? 24.729 -3.133 -40.311 1.00 70.44 245 GLU A CA 1
ATOM 1923 C C . GLU A 1 245 ? 25.150 -1.659 -40.482 1.00 70.44 245 GLU A C 1
ATOM 1925 O O . GLU A 1 245 ? 26.230 -1.228 -40.070 1.00 70.44 245 GLU A O 1
ATOM 1930 N N . GLY A 1 246 ? 24.294 -0.863 -41.135 1.00 77.94 246 GLY A N 1
ATOM 1931 C CA . GLY A 1 246 ? 24.538 0.564 -41.379 1.00 77.94 246 GLY A CA 1
ATOM 1932 C C . GLY A 1 246 ? 24.352 1.444 -40.133 1.00 77.94 246 GLY A C 1
ATOM 1933 O O . GLY A 1 246 ? 23.716 1.054 -39.156 1.00 77.94 246 GLY A O 1
ATOM 1934 N N . LEU A 1 247 ? 24.833 2.695 -40.194 1.00 81.69 247 LEU A N 1
ATOM 1935 C CA . LEU A 1 247 ? 24.758 3.684 -39.096 1.00 81.69 247 LEU A CA 1
ATOM 1936 C C . LEU A 1 247 ? 23.340 3.891 -38.515 1.00 81.69 247 LEU A C 1
ATOM 1938 O O . LEU A 1 247 ? 23.197 4.270 -37.352 1.00 81.69 247 LEU A O 1
ATOM 1942 N N . ASN A 1 248 ? 22.292 3.625 -39.300 1.00 83.88 248 ASN A N 1
ATOM 1943 C CA . ASN A 1 248 ? 20.895 3.754 -38.874 1.00 83.88 248 ASN A CA 1
ATOM 1944 C C . ASN A 1 248 ? 20.483 2.723 -37.803 1.00 83.88 248 ASN A C 1
ATOM 1946 O O . ASN A 1 248 ? 19.727 3.057 -36.888 1.00 83.88 248 ASN A O 1
ATOM 1950 N N . GLU A 1 249 ? 20.986 1.491 -37.876 1.00 83.81 249 GLU A N 1
ATOM 1951 C CA . GLU A 1 249 ? 20.659 0.411 -36.925 1.00 83.81 249 GLU A CA 1
ATOM 1952 C C . GLU A 1 249 ? 21.316 0.668 -35.562 1.00 83.81 249 GLU A C 1
ATOM 195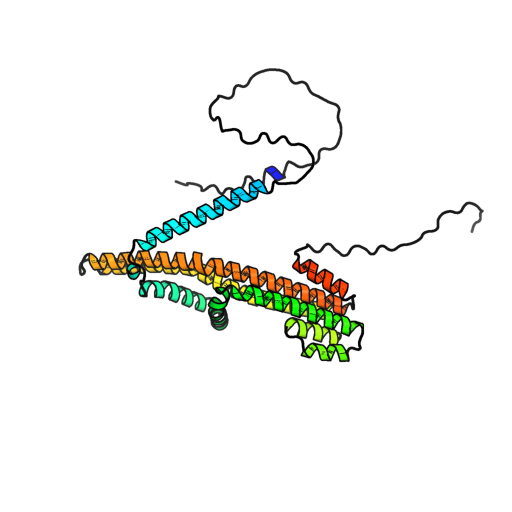4 O O . GLU A 1 249 ? 20.685 0.580 -34.502 1.00 83.81 249 GLU A O 1
ATOM 1959 N N . ILE A 1 250 ? 22.568 1.135 -35.601 1.00 85.75 250 ILE A N 1
ATOM 1960 C CA . ILE A 1 250 ? 23.332 1.589 -34.433 1.00 85.75 250 ILE A CA 1
ATOM 1961 C C . ILE A 1 250 ? 22.583 2.731 -33.727 1.00 85.75 250 ILE A C 1
ATOM 1963 O O . ILE A 1 250 ? 22.396 2.697 -32.507 1.00 85.75 250 ILE A O 1
ATOM 1967 N N . GLY A 1 251 ? 22.095 3.716 -34.492 1.00 86.00 251 GLY A N 1
ATOM 1968 C CA . GLY A 1 251 ? 21.289 4.819 -33.962 1.00 86.00 251 GLY A CA 1
ATOM 1969 C C . GLY A 1 251 ? 19.988 4.348 -33.301 1.00 86.00 251 GLY A C 1
ATOM 1970 O O . GLY A 1 251 ? 19.619 4.845 -32.235 1.00 86.00 251 GLY A O 1
ATOM 1971 N N . THR A 1 252 ? 19.328 3.342 -33.879 1.00 86.50 252 THR A N 1
ATOM 1972 C CA . THR A 1 252 ? 18.083 2.766 -33.344 1.00 86.50 252 THR A CA 1
ATOM 1973 C C . THR A 1 252 ? 18.318 2.022 -32.023 1.00 86.50 252 THR A C 1
ATOM 1975 O O . THR A 1 252 ? 17.587 2.237 -31.051 1.00 86.50 252 THR A O 1
ATOM 1978 N N . SER A 1 253 ? 19.380 1.217 -31.940 1.00 87.88 253 SER A N 1
ATOM 1979 C CA . SER A 1 253 ? 19.776 0.488 -30.722 1.00 87.88 253 SER A CA 1
ATOM 1980 C C . SER A 1 253 ? 20.167 1.430 -29.578 1.00 87.88 253 SER A C 1
ATOM 1982 O O . SER A 1 253 ? 19.793 1.222 -28.417 1.00 87.88 253 SER A O 1
ATOM 1984 N N . MET A 1 254 ? 20.862 2.522 -29.902 1.00 88.62 254 MET A N 1
ATOM 1985 C CA . MET A 1 254 ? 21.222 3.552 -28.929 1.00 88.62 254 MET A CA 1
ATOM 1986 C C . MET A 1 254 ? 19.995 4.328 -28.433 1.00 88.62 254 MET A C 1
ATOM 1988 O O . MET A 1 254 ? 19.855 4.566 -27.229 1.00 88.62 254 MET A O 1
ATOM 1992 N N . ALA A 1 255 ? 19.074 4.691 -29.331 1.00 88.44 255 ALA A N 1
ATOM 1993 C CA . ALA A 1 255 ? 17.824 5.348 -28.956 1.00 88.44 255 ALA A CA 1
ATOM 1994 C C . ALA A 1 255 ? 16.990 4.466 -28.009 1.00 88.44 255 ALA A C 1
ATOM 1996 O O . ALA A 1 255 ? 16.509 4.947 -26.981 1.00 88.44 255 ALA A O 1
ATOM 1997 N N . PHE A 1 256 ? 16.897 3.160 -28.287 1.00 88.44 256 PHE A N 1
ATOM 1998 C CA . PHE A 1 256 ? 16.271 2.181 -27.395 1.00 88.44 256 PHE A CA 1
ATOM 1999 C C . PHE A 1 256 ? 16.902 2.175 -25.989 1.00 88.44 256 PHE A C 1
ATOM 2001 O O . PHE A 1 256 ? 16.180 2.245 -24.987 1.00 88.44 256 PHE A O 1
ATOM 2008 N N . ALA A 1 257 ? 18.238 2.158 -25.891 1.00 91.38 257 ALA A N 1
ATOM 2009 C CA . ALA A 1 257 ? 18.944 2.202 -24.607 1.00 91.38 257 ALA A CA 1
ATOM 2010 C C . ALA A 1 257 ? 18.571 3.450 -23.791 1.00 91.38 257 ALA A C 1
ATOM 2012 O O . ALA A 1 257 ? 18.315 3.369 -22.593 1.00 91.38 257 ALA A O 1
ATOM 2013 N N . MET A 1 258 ? 18.503 4.619 -24.426 1.00 91.44 258 MET A N 1
ATOM 2014 C CA . MET A 1 258 ? 18.186 5.859 -23.714 1.00 91.44 258 MET A CA 1
ATOM 2015 C C . MET A 1 258 ? 16.710 5.923 -23.305 1.00 91.44 258 MET A C 1
ATOM 2017 O O . MET A 1 258 ? 16.401 6.265 -22.163 1.00 91.44 258 MET A O 1
ATOM 2021 N N . ILE A 1 259 ? 15.786 5.525 -24.182 1.00 90.31 259 ILE A N 1
ATOM 2022 C CA . ILE A 1 259 ? 14.342 5.558 -23.898 1.00 90.31 259 ILE A CA 1
ATOM 2023 C C . ILE A 1 259 ? 13.974 4.598 -22.756 1.00 90.31 259 ILE A C 1
ATOM 2025 O O . ILE A 1 259 ? 13.181 4.954 -21.882 1.00 90.31 259 ILE A O 1
ATOM 2029 N N . THR A 1 260 ? 14.590 3.413 -22.698 1.00 91.38 260 THR A N 1
ATOM 2030 C CA . THR A 1 260 ? 14.344 2.446 -21.611 1.00 91.38 260 THR A CA 1
ATOM 2031 C C . THR A 1 260 ? 14.715 2.998 -20.232 1.00 91.38 260 THR A C 1
ATOM 2033 O O . THR A 1 260 ? 13.966 2.794 -19.271 1.00 91.38 260 THR A O 1
ATOM 2036 N N . THR A 1 261 ? 15.798 3.778 -20.119 1.00 93.06 261 THR A N 1
ATOM 2037 C CA . THR A 1 261 ? 16.152 4.441 -18.848 1.00 93.06 261 THR A CA 1
ATOM 2038 C C . THR A 1 261 ? 15.119 5.471 -18.421 1.00 93.06 261 THR A C 1
ATOM 2040 O O . THR A 1 261 ? 14.732 5.515 -17.249 1.00 93.06 261 THR A O 1
ATOM 2043 N N . VAL A 1 262 ? 14.629 6.264 -19.377 1.00 91.00 262 VAL A N 1
ATOM 2044 C CA . VAL A 1 262 ? 13.599 7.272 -19.128 1.00 91.00 262 VAL A CA 1
ATOM 2045 C C . VAL A 1 262 ? 12.332 6.590 -18.626 1.00 91.00 262 VAL A C 1
ATOM 2047 O O . VAL A 1 262 ? 11.787 7.006 -17.606 1.00 91.00 262 VAL A O 1
ATOM 2050 N N . TYR A 1 263 ? 11.902 5.496 -19.258 1.00 91.06 263 TYR A N 1
ATOM 2051 C CA . TYR A 1 263 ? 10.736 4.734 -18.810 1.00 91.06 263 TYR A CA 1
ATOM 2052 C C . TYR A 1 263 ? 10.876 4.207 -17.383 1.00 91.06 263 TYR A C 1
ATOM 2054 O O . TYR A 1 263 ? 9.955 4.382 -16.585 1.00 91.06 263 TYR A O 1
ATOM 2062 N N . GLY A 1 264 ? 12.021 3.615 -17.030 1.00 93.19 264 GLY A N 1
ATOM 2063 C CA . GLY A 1 264 ? 12.261 3.110 -15.675 1.00 93.19 264 GLY A CA 1
ATOM 2064 C C . GLY A 1 264 ? 12.181 4.210 -14.613 1.00 93.19 264 GLY A C 1
ATOM 2065 O O . GLY A 1 264 ? 11.498 4.060 -13.597 1.00 93.19 264 GLY A O 1
ATOM 2066 N N . ILE A 1 265 ? 12.830 5.351 -14.866 1.00 93.31 265 ILE A N 1
ATOM 2067 C CA . ILE A 1 265 ? 12.866 6.489 -13.935 1.00 93.31 265 ILE A CA 1
ATOM 2068 C C . ILE A 1 265 ? 11.493 7.162 -13.824 1.00 93.31 265 ILE A C 1
ATOM 2070 O O . ILE A 1 265 ? 11.064 7.492 -12.712 1.00 93.31 265 ILE A O 1
ATOM 2074 N N . VAL A 1 266 ? 10.800 7.366 -14.948 1.00 91.50 266 VAL A N 1
ATOM 2075 C CA . VAL A 1 266 ? 9.470 7.988 -14.985 1.00 91.50 266 VAL A CA 1
ATOM 2076 C C . VAL A 1 266 ? 8.447 7.094 -14.291 1.00 91.50 266 VAL A C 1
ATOM 2078 O O . VAL A 1 266 ? 7.729 7.573 -13.415 1.00 91.50 266 VAL A O 1
ATOM 2081 N N . ALA A 1 267 ? 8.419 5.794 -14.590 1.00 90.94 267 ALA A N 1
ATOM 2082 C CA . ALA A 1 267 ? 7.506 4.861 -13.935 1.00 90.94 267 ALA A CA 1
ATOM 2083 C C . ALA A 1 267 ? 7.737 4.823 -12.413 1.00 90.94 267 ALA A C 1
ATOM 2085 O O . ALA A 1 267 ? 6.791 4.934 -11.630 1.00 90.94 267 ALA A O 1
ATOM 2086 N N . ALA A 1 268 ? 8.994 4.760 -11.970 1.00 92.88 268 ALA A N 1
ATOM 2087 C CA . ALA A 1 268 ? 9.328 4.745 -10.549 1.00 92.88 268 ALA A CA 1
ATOM 2088 C C . ALA A 1 268 ? 8.913 6.028 -9.820 1.00 92.88 268 ALA A C 1
ATOM 2090 O O . ALA A 1 268 ? 8.224 5.977 -8.800 1.00 92.88 268 ALA A O 1
ATOM 2091 N N . ASN A 1 269 ? 9.344 7.186 -10.324 1.00 91.12 269 ASN A N 1
ATOM 2092 C CA . ASN A 1 269 ? 9.218 8.448 -9.600 1.00 91.12 269 ASN A CA 1
ATOM 2093 C C . ASN A 1 269 ? 7.873 9.142 -9.803 1.00 91.12 269 ASN A C 1
ATOM 2095 O O . ASN A 1 269 ? 7.406 9.810 -8.883 1.00 91.12 269 ASN A O 1
ATOM 2099 N N . LEU A 1 270 ? 7.262 8.995 -10.979 1.00 88.50 270 LEU A N 1
ATOM 2100 C CA . LEU A 1 270 ? 6.027 9.692 -11.326 1.00 88.50 270 LEU A CA 1
ATOM 2101 C C . LEU A 1 270 ? 4.779 8.846 -11.060 1.00 88.50 270 LEU A C 1
ATOM 2103 O O . LEU A 1 270 ? 3.721 9.408 -10.791 1.00 88.50 270 LEU A O 1
ATOM 2107 N N . VAL A 1 271 ? 4.896 7.515 -11.100 1.00 89.38 271 VAL A N 1
ATOM 2108 C CA . VAL A 1 271 ? 3.753 6.606 -10.924 1.00 89.38 271 VAL A CA 1
ATOM 2109 C C . VAL A 1 271 ? 3.835 5.869 -9.590 1.00 89.38 271 VAL A C 1
ATOM 2111 O O . VAL A 1 271 ? 3.008 6.107 -8.709 1.00 89.38 271 VAL A O 1
ATOM 2114 N N . PHE A 1 272 ? 4.837 5.008 -9.391 1.00 91.25 272 PHE A N 1
ATOM 2115 C CA . PHE A 1 272 ? 4.846 4.086 -8.248 1.00 91.25 272 PHE A CA 1
ATOM 2116 C C . PHE A 1 272 ? 5.105 4.774 -6.900 1.00 91.25 272 PHE A C 1
ATOM 2118 O O . PHE A 1 272 ? 4.386 4.512 -5.936 1.00 91.25 272 PHE A O 1
ATOM 2125 N N . LYS A 1 273 ? 6.071 5.698 -6.809 1.00 91.12 273 LYS A N 1
ATOM 2126 C CA . LYS A 1 273 ? 6.353 6.439 -5.562 1.00 91.12 273 LYS A CA 1
ATOM 2127 C C . LYS A 1 273 ? 5.163 7.256 -5.037 1.00 91.12 273 LYS A C 1
ATOM 2129 O O . LYS A 1 273 ? 4.793 7.064 -3.876 1.00 91.12 273 LYS A O 1
ATOM 2134 N N . PRO A 1 274 ? 4.538 8.160 -5.818 1.00 90.31 274 PRO A N 1
ATOM 2135 C CA . PRO A 1 274 ? 3.396 8.924 -5.319 1.00 90.31 274 PRO A CA 1
ATOM 2136 C C . PRO A 1 274 ? 2.202 8.022 -5.000 1.00 90.31 274 PRO A C 1
ATOM 2138 O O . PRO A 1 274 ? 1.460 8.306 -4.058 1.00 90.31 274 PRO A O 1
ATOM 2141 N N . LEU A 1 275 ? 2.040 6.911 -5.723 1.00 89.69 275 LEU A N 1
ATOM 2142 C CA . LEU A 1 275 ? 1.015 5.920 -5.425 1.00 89.69 275 LEU A CA 1
ATOM 2143 C C . LEU A 1 275 ? 1.253 5.219 -4.080 1.00 89.69 275 LEU A C 1
ATOM 2145 O O . LEU A 1 275 ? 0.311 5.097 -3.299 1.00 89.69 275 LEU A O 1
ATOM 2149 N N . ALA A 1 276 ? 2.492 4.821 -3.779 1.00 90.94 276 ALA A N 1
ATOM 2150 C CA . ALA A 1 276 ? 2.854 4.233 -2.489 1.00 90.94 276 ALA A CA 1
ATOM 2151 C C . ALA A 1 276 ? 2.544 5.195 -1.330 1.00 90.94 276 ALA A C 1
ATOM 2153 O O . ALA A 1 276 ? 1.882 4.809 -0.370 1.00 90.94 276 ALA A O 1
ATOM 2154 N N . ILE A 1 277 ? 2.913 6.475 -1.468 1.00 90.50 277 ILE A N 1
ATOM 2155 C CA . ILE A 1 277 ? 2.617 7.515 -0.466 1.00 90.50 277 ILE A CA 1
ATOM 2156 C C . ILE A 1 277 ? 1.101 7.709 -0.300 1.00 90.50 277 ILE A C 1
ATOM 2158 O O . ILE A 1 277 ? 0.601 7.888 0.812 1.00 90.50 277 ILE A O 1
ATOM 2162 N N . LYS A 1 278 ? 0.340 7.687 -1.402 1.00 87.62 278 LYS A N 1
ATOM 2163 C CA . LYS A 1 278 ? -1.123 7.827 -1.371 1.00 87.62 278 LYS A CA 1
ATOM 2164 C C . LYS A 1 278 ? -1.780 6.654 -0.641 1.00 87.62 278 LYS A C 1
ATOM 2166 O O . LYS A 1 278 ? -2.677 6.879 0.170 1.00 87.62 278 LYS A O 1
ATOM 2171 N N . LEU A 1 279 ? -1.328 5.432 -0.912 1.00 88.94 279 LEU A N 1
ATOM 2172 C CA . LEU A 1 279 ? -1.783 4.220 -0.232 1.00 88.94 279 LEU A CA 1
ATOM 2173 C C . LEU A 1 279 ? -1.442 4.235 1.255 1.00 88.94 279 LEU A C 1
ATOM 2175 O O . LEU A 1 279 ? -2.307 3.948 2.074 1.00 88.94 279 LEU A O 1
ATOM 2179 N N . GLU A 1 280 ? -0.224 4.637 1.611 1.00 91.06 280 GLU A N 1
ATOM 2180 C CA . GLU A 1 280 ? 0.201 4.743 3.004 1.00 91.06 280 GLU A CA 1
ATOM 2181 C C . GLU A 1 280 ? -0.675 5.722 3.791 1.00 91.06 280 GLU A C 1
ATOM 2183 O O . GLU A 1 280 ? -1.159 5.391 4.872 1.00 91.06 280 GLU A O 1
ATOM 2188 N N . ARG A 1 281 ? -0.971 6.896 3.224 1.00 88.94 281 ARG A N 1
ATOM 2189 C CA . ARG A 1 281 ? -1.869 7.870 3.863 1.00 88.94 281 ARG A CA 1
ATOM 2190 C C . ARG A 1 281 ? -3.284 7.327 4.052 1.00 88.94 281 ARG A C 1
ATOM 2192 O O . ARG A 1 281 ? -3.853 7.498 5.127 1.00 88.94 281 ARG A O 1
ATOM 2199 N N . ARG A 1 282 ? -3.848 6.664 3.036 1.00 86.62 282 ARG A N 1
ATOM 2200 C CA . ARG A 1 282 ? -5.185 6.049 3.132 1.00 86.62 282 ARG A CA 1
ATOM 2201 C C . ARG A 1 282 ? -5.218 4.933 4.175 1.00 86.62 282 ARG A C 1
ATOM 2203 O O . ARG A 1 282 ? -6.133 4.884 4.989 1.00 86.62 282 ARG A O 1
ATOM 2210 N N . SER A 1 283 ? -4.191 4.089 4.191 1.00 89.81 283 SER A N 1
ATOM 2211 C CA . SER A 1 283 ? -4.008 3.036 5.189 1.00 89.81 283 SER A CA 1
ATOM 2212 C C . SER A 1 283 ? -3.954 3.601 6.605 1.00 89.81 283 SER A C 1
ATOM 2214 O O . SER A 1 283 ? -4.695 3.156 7.477 1.00 89.81 283 SER A O 1
ATOM 2216 N N . GLN A 1 284 ? -3.150 4.644 6.828 1.00 90.12 284 GLN A N 1
ATOM 2217 C CA . GLN A 1 284 ? -3.061 5.311 8.126 1.00 90.12 284 GLN A CA 1
ATOM 2218 C C . GLN A 1 284 ? -4.417 5.873 8.568 1.00 90.12 284 GLN A C 1
ATOM 2220 O O . GLN A 1 284 ? -4.818 5.647 9.707 1.00 90.12 284 GLN A O 1
ATOM 2225 N N . GLN A 1 285 ? -5.156 6.539 7.676 1.00 87.94 285 GLN A N 1
ATOM 2226 C CA . GLN A 1 285 ? -6.502 7.044 7.974 1.00 87.94 285 GLN A CA 1
ATOM 2227 C C . GLN A 1 285 ? -7.479 5.915 8.330 1.00 87.94 285 GLN A C 1
ATOM 2229 O O . GLN A 1 285 ? -8.185 6.010 9.334 1.00 87.94 285 GLN A O 1
ATOM 2234 N N . ARG A 1 286 ? -7.471 4.813 7.572 1.00 88.00 286 ARG A N 1
ATOM 2235 C CA . ARG A 1 286 ? -8.305 3.633 7.842 1.00 88.00 286 ARG A CA 1
ATOM 2236 C C . ARG A 1 286 ? -7.952 2.969 9.175 1.00 88.00 286 ARG A C 1
ATOM 2238 O O . ARG A 1 286 ? -8.846 2.627 9.942 1.00 88.00 286 ARG A O 1
ATOM 2245 N N . LEU A 1 287 ? -6.666 2.816 9.490 1.00 91.25 287 LEU A N 1
ATOM 2246 C CA . LEU A 1 287 ? -6.220 2.241 10.763 1.00 91.25 287 LEU A CA 1
ATOM 2247 C C . LEU A 1 287 ? -6.552 3.140 11.956 1.00 91.25 287 LEU A C 1
ATOM 2249 O O . LEU A 1 287 ? -6.917 2.627 13.011 1.00 91.25 287 LEU A O 1
ATOM 2253 N N . LEU A 1 288 ? -6.453 4.463 11.804 1.00 90.38 288 LEU A N 1
ATOM 2254 C CA . LEU A 1 288 ? -6.899 5.416 12.824 1.00 90.38 288 LEU A CA 1
ATOM 2255 C C . LEU A 1 288 ? -8.409 5.316 13.058 1.00 90.38 288 LEU A C 1
ATOM 2257 O O . LEU A 1 288 ? -8.841 5.267 14.207 1.00 90.38 288 LEU A O 1
ATOM 2261 N N . HIS A 1 289 ? -9.199 5.201 11.989 1.00 89.81 289 HIS A N 1
ATOM 2262 C CA . HIS A 1 289 ? -10.642 5.009 12.093 1.00 89.81 289 HIS A CA 1
ATOM 2263 C C . HIS A 1 289 ? -11.002 3.701 12.821 1.00 89.81 289 HIS A C 1
ATOM 2265 O O . HIS A 1 289 ? -11.778 3.715 13.775 1.00 89.81 289 HIS A O 1
ATOM 2271 N N . LEU A 1 290 ? -10.377 2.577 12.452 1.00 91.00 290 LEU A N 1
ATOM 2272 C CA . LEU A 1 290 ? -10.598 1.289 13.122 1.00 91.00 290 LEU A CA 1
ATOM 2273 C C . LEU A 1 290 ? -10.163 1.306 14.595 1.00 91.00 290 LEU A C 1
ATOM 2275 O O . LEU A 1 290 ? -10.821 0.687 15.429 1.00 91.00 290 LEU A O 1
ATOM 2279 N N . ARG A 1 291 ? -9.091 2.036 14.935 1.00 92.25 291 ARG A N 1
ATOM 2280 C CA . ARG A 1 291 ? -8.679 2.273 16.330 1.00 92.25 291 ARG A CA 1
ATOM 2281 C C . ARG A 1 291 ? -9.734 3.051 17.110 1.00 92.25 291 ARG A C 1
ATOM 2283 O O . ARG A 1 291 ? -10.078 2.636 18.209 1.00 92.25 291 ARG A O 1
ATOM 2290 N N . ALA A 1 292 ? -10.274 4.128 16.536 1.00 90.75 292 ALA A N 1
ATOM 2291 C CA . ALA A 1 292 ? -11.350 4.898 17.159 1.00 90.75 292 ALA A CA 1
ATOM 2292 C C . ALA A 1 292 ? -12.600 4.039 17.403 1.00 90.75 292 ALA A C 1
ATOM 2294 O O . ALA A 1 292 ? -13.204 4.119 18.469 1.00 90.75 292 ALA A O 1
ATOM 2295 N N . LEU A 1 293 ? -12.969 3.181 16.445 1.00 91.88 293 LEU A N 1
ATOM 2296 C CA . LEU A 1 293 ? -14.077 2.240 16.623 1.00 91.88 293 LEU A CA 1
ATOM 2297 C C . LEU A 1 293 ? -13.781 1.199 17.709 1.00 91.88 293 LEU A C 1
ATOM 2299 O O . LEU A 1 293 ? -14.674 0.888 18.490 1.00 91.88 293 LEU A O 1
ATOM 2303 N N . ALA A 1 294 ? -12.553 0.675 17.781 1.00 92.94 294 ALA A N 1
ATOM 2304 C CA . ALA A 1 294 ? -12.152 -0.271 18.822 1.00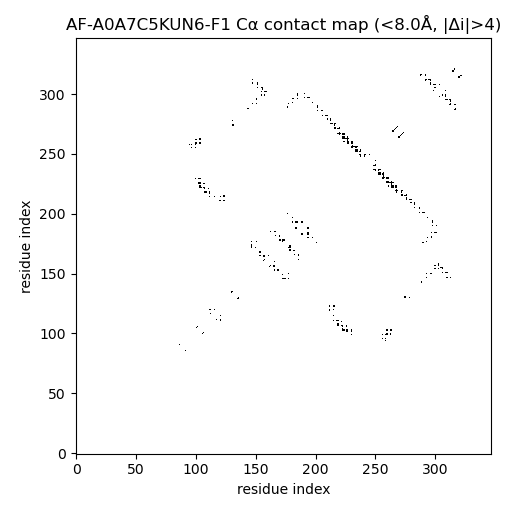 92.94 294 ALA A CA 1
ATOM 2305 C C . ALA A 1 294 ? -12.288 0.334 20.226 1.00 92.94 294 ALA A C 1
ATOM 2307 O O . ALA A 1 294 ? -12.932 -0.262 21.086 1.00 92.94 294 ALA A O 1
ATOM 2308 N N . GLU A 1 295 ? -11.772 1.546 20.426 1.00 91.69 295 GLU A N 1
ATOM 2309 C CA . GLU A 1 295 ? -11.901 2.269 21.694 1.00 91.69 295 GLU A CA 1
ATOM 2310 C C . GLU A 1 295 ? -13.370 2.598 22.007 1.00 91.69 295 GLU A C 1
ATOM 2312 O O . GLU A 1 295 ? -13.852 2.414 23.124 1.00 91.69 295 GLU A O 1
ATOM 2317 N N . GLY A 1 296 ? -14.137 2.997 20.988 1.00 92.06 296 GLY A N 1
ATOM 2318 C CA . GLY A 1 296 ? -15.574 3.212 21.115 1.00 92.06 296 GLY A CA 1
ATOM 2319 C C . GLY A 1 296 ? -16.325 1.954 21.567 1.00 92.06 296 GLY A C 1
ATOM 2320 O O . GLY A 1 296 ? -17.201 2.046 22.424 1.00 92.06 296 GLY A O 1
ATOM 2321 N N . MET A 1 297 ? -15.965 0.771 21.058 1.00 92.06 297 MET A N 1
ATOM 2322 C CA . MET A 1 297 ? -16.541 -0.505 21.500 1.00 92.06 297 MET A CA 1
ATOM 2323 C C . MET A 1 297 ? -16.182 -0.831 22.956 1.00 92.06 297 MET A C 1
ATOM 2325 O O . MET A 1 297 ? -17.058 -1.279 23.697 1.00 92.06 297 MET A O 1
ATOM 2329 N N . MET A 1 298 ? -14.956 -0.531 23.400 1.00 92.62 298 MET A N 1
ATOM 2330 C CA . MET A 1 298 ? -14.569 -0.666 24.812 1.00 92.62 298 MET A CA 1
ATOM 2331 C C . MET A 1 298 ? -15.418 0.238 25.716 1.00 92.62 298 MET A C 1
ATOM 2333 O O . MET A 1 298 ? -15.904 -0.201 26.760 1.00 92.62 298 MET A O 1
ATOM 2337 N N . LEU A 1 299 ? -15.695 1.480 25.306 1.00 91.69 299 LEU A N 1
ATOM 2338 C CA . LEU A 1 299 ? -16.579 2.377 26.062 1.00 91.69 299 LEU A CA 1
ATOM 2339 C C . LEU A 1 299 ? -18.036 1.889 26.112 1.00 91.69 299 LEU A C 1
ATOM 2341 O O . LEU A 1 299 ? -18.726 2.097 27.117 1.00 91.69 299 LEU A O 1
ATOM 2345 N N . VAL A 1 300 ? -18.510 1.240 25.044 1.00 90.69 300 VAL A N 1
ATOM 2346 C CA . VAL A 1 300 ? -19.840 0.613 25.008 1.00 90.69 300 VAL A CA 1
ATOM 2347 C C . VAL A 1 300 ? -19.909 -0.579 25.956 1.00 90.69 300 VAL A C 1
ATOM 2349 O O . VAL A 1 300 ? -20.902 -0.711 26.673 1.00 90.69 300 VAL A O 1
ATOM 2352 N N . TRP A 1 301 ? -18.853 -1.395 26.024 1.00 90.94 301 TRP A N 1
ATOM 2353 C CA . TRP A 1 301 ? -18.745 -2.487 26.995 1.00 90.94 301 TRP A CA 1
ATOM 2354 C C . TRP A 1 301 ? -18.858 -1.962 28.436 1.00 90.94 301 TRP A C 1
ATOM 2356 O O . TRP A 1 301 ? -19.677 -2.452 29.213 1.00 90.94 301 TRP A O 1
ATOM 2366 N N . HIS A 1 302 ? -18.179 -0.848 28.737 1.00 89.81 302 HIS A N 1
ATOM 2367 C CA . HIS A 1 302 ? -18.275 -0.118 30.010 1.00 89.81 302 HIS A CA 1
ATOM 2368 C C . HIS A 1 302 ? -19.609 0.616 30.245 1.00 89.81 302 HIS A C 1
ATOM 2370 O O . HIS A 1 302 ? -19.760 1.321 31.246 1.00 89.81 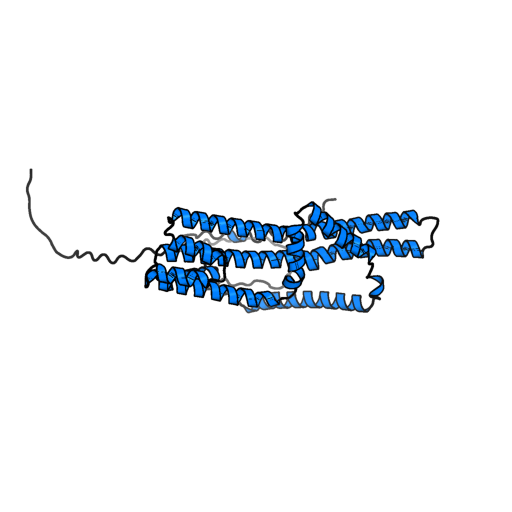302 HIS A O 1
ATOM 2376 N N . LYS A 1 303 ? -20.576 0.516 29.324 1.00 87.75 303 LYS A N 1
ATOM 2377 C CA . LYS A 1 303 ? -21.889 1.184 29.389 1.00 87.75 303 LYS A CA 1
ATOM 2378 C C . LYS A 1 303 ? -21.805 2.706 29.597 1.00 87.75 303 LYS A C 1
ATOM 2380 O O . LYS A 1 303 ? -22.681 3.305 30.229 1.00 87.75 303 LYS A O 1
ATOM 2385 N N . ARG A 1 304 ? -20.765 3.358 29.062 1.00 88.38 304 ARG A N 1
ATOM 2386 C CA . ARG A 1 304 ? -20.603 4.822 29.142 1.00 88.38 304 ARG A CA 1
ATOM 2387 C C . ARG A 1 304 ? -21.686 5.550 28.335 1.00 88.38 304 ARG A C 1
ATOM 2389 O O . ARG A 1 304 ? -22.317 4.988 27.441 1.00 88.38 304 ARG A O 1
ATOM 2396 N N . HIS A 1 305 ? -21.927 6.823 28.663 1.00 87.81 305 HIS A N 1
ATOM 2397 C CA . HIS A 1 305 ? -22.921 7.632 27.953 1.00 87.81 305 HIS A CA 1
ATOM 2398 C C . HIS A 1 305 ? -22.524 7.795 26.469 1.00 87.81 305 HIS A C 1
ATOM 2400 O O . HIS A 1 305 ? -21.372 8.131 26.197 1.00 87.81 305 HIS A O 1
ATOM 2406 N N . PRO A 1 306 ? -23.445 7.638 25.499 1.00 85.62 306 PRO A N 1
ATOM 2407 C CA . PRO A 1 306 ? -23.138 7.718 24.063 1.00 85.62 306 PRO A CA 1
ATOM 2408 C C . PRO A 1 306 ? -22.539 9.065 23.630 1.00 85.62 306 PRO A C 1
ATOM 2410 O O . PRO A 1 306 ? -21.796 9.118 22.657 1.00 85.62 306 PRO A O 1
ATOM 2413 N N . THR A 1 307 ? -22.818 10.151 24.358 1.00 87.50 307 THR A N 1
ATOM 2414 C CA . THR A 1 307 ? -22.163 11.454 24.130 1.00 87.50 307 THR A CA 1
ATOM 2415 C C . THR A 1 307 ? -20.655 11.386 24.364 1.00 87.50 307 THR A C 1
ATOM 2417 O O . THR A 1 307 ? -19.910 11.902 23.542 1.00 87.50 307 THR A O 1
ATOM 2420 N N . LEU A 1 308 ? -20.202 10.686 25.412 1.00 87.06 308 LEU A N 1
ATOM 2421 C CA . LEU A 1 308 ? -18.770 10.508 25.686 1.00 87.06 308 LEU A CA 1
ATOM 2422 C C . LEU A 1 308 ? -18.101 9.644 24.612 1.00 87.06 308 LEU A C 1
ATOM 2424 O O . LEU A 1 308 ? -16.986 9.927 24.191 1.00 87.06 308 LEU A O 1
ATOM 2428 N N . VAL A 1 309 ? -18.803 8.613 24.127 1.00 87.06 309 VAL A N 1
ATOM 2429 C CA . VAL A 1 309 ? -18.319 7.768 23.022 1.00 87.06 309 VAL A CA 1
ATOM 2430 C C . VAL A 1 309 ? -18.118 8.602 21.755 1.00 87.06 309 VAL A C 1
ATOM 2432 O O . VAL A 1 309 ? -17.100 8.471 21.082 1.00 87.06 309 VAL A O 1
ATOM 2435 N N . ARG A 1 310 ? -19.072 9.487 21.443 1.00 87.38 310 ARG A N 1
ATOM 2436 C CA . ARG A 1 310 ? -18.977 10.403 20.302 1.00 87.38 310 ARG A CA 1
ATOM 2437 C C . ARG A 1 310 ? -17.793 11.358 20.443 1.00 87.38 310 ARG A C 1
ATOM 2439 O O . ARG A 1 310 ? -17.008 11.462 19.508 1.00 87.38 310 ARG A O 1
ATOM 2446 N N . GLU A 1 311 ? -17.671 12.018 21.590 1.00 87.06 311 GLU A N 1
ATOM 2447 C CA . GLU A 1 311 ? -16.614 13.000 21.853 1.00 87.06 311 GLU A CA 1
ATOM 2448 C C . GLU A 1 311 ? -15.216 12.380 21.724 1.00 87.06 311 GLU A C 1
ATOM 2450 O O . GLU A 1 311 ? -14.333 12.961 21.096 1.00 87.06 311 GLU A O 1
ATOM 2455 N N . LEU A 1 312 ? -15.029 11.155 22.228 1.00 86.06 312 LEU A N 1
ATOM 2456 C CA . LEU A 1 312 ? -13.768 10.432 22.087 1.00 86.06 312 LEU A CA 1
ATOM 2457 C C . LEU A 1 312 ? -13.467 10.057 20.626 1.00 86.06 312 LEU A C 1
ATOM 2459 O O . LEU A 1 312 ? -12.354 10.247 20.144 1.00 86.06 312 LEU A O 1
ATOM 2463 N N . ILE A 1 313 ? -14.448 9.536 19.889 1.00 85.38 313 ILE A N 1
ATOM 2464 C CA . ILE A 1 313 ? -14.243 9.192 18.476 1.00 85.38 313 ILE A CA 1
ATOM 2465 C C . ILE A 1 313 ? -13.903 10.449 17.666 1.00 85.38 313 ILE A C 1
ATOM 2467 O O . ILE A 1 313 ? -13.007 10.414 16.819 1.00 85.38 313 ILE A O 1
ATOM 2471 N N . GLU A 1 314 ? -14.592 11.560 17.926 1.00 84.50 314 GLU A N 1
ATOM 2472 C CA . GLU A 1 314 ? -14.344 12.844 17.270 1.00 84.50 314 GLU A CA 1
ATOM 2473 C C . GLU A 1 314 ? -12.955 13.399 17.626 1.00 84.50 314 GLU A C 1
ATOM 2475 O O . GLU A 1 314 ? -12.253 13.871 16.728 1.00 84.50 314 GLU A O 1
ATOM 2480 N N . SER A 1 315 ? -12.495 13.258 18.874 1.00 84.06 315 SER A N 1
ATOM 2481 C CA . SER A 1 315 ? -11.153 13.700 19.283 1.00 84.06 315 SER A CA 1
ATOM 2482 C C . SER A 1 315 ? -10.030 12.907 18.600 1.00 84.06 315 SER A C 1
ATOM 2484 O O . SER A 1 315 ? -9.042 13.498 18.153 1.00 84.06 315 SER A O 1
ATOM 2486 N N . VAL A 1 316 ? -10.213 11.593 18.407 1.00 78.56 316 VAL A N 1
ATOM 2487 C CA . VAL A 1 316 ? -9.261 10.738 17.673 1.00 78.56 316 VAL A CA 1
ATOM 2488 C C . VAL A 1 316 ? -9.198 11.112 16.187 1.00 78.56 316 VAL A C 1
ATOM 2490 O O . VAL A 1 316 ? -8.114 11.119 15.602 1.00 78.56 316 VAL A O 1
ATOM 2493 N N . HIS A 1 317 ? -10.324 11.487 15.568 1.00 73.62 317 HIS A N 1
ATOM 2494 C CA . HIS A 1 317 ? -10.339 11.957 14.173 1.00 73.62 317 HIS A CA 1
ATOM 2495 C C . HIS A 1 317 ? -9.713 13.350 14.007 1.00 73.62 317 HIS A C 1
ATOM 2497 O O . HIS A 1 317 ? -9.171 13.653 12.944 1.00 73.62 317 HIS A O 1
ATOM 2503 N N . GLN A 1 318 ? -9.752 14.188 15.047 1.00 67.06 318 GLN A N 1
ATOM 2504 C CA . GLN A 1 318 ? -9.152 15.528 15.047 1.00 67.06 318 GLN A CA 1
ATOM 2505 C C . GLN A 1 318 ? -7.640 15.525 15.338 1.00 67.06 318 GLN A C 1
ATOM 2507 O O . GLN A 1 318 ? -7.007 16.579 15.296 1.00 67.06 318 GLN A O 1
ATOM 2512 N N . GLY A 1 319 ? -7.031 14.356 15.581 1.00 56.72 319 GLY A N 1
ATOM 2513 C CA . GLY A 1 319 ? -5.588 14.233 15.802 1.00 56.72 319 GLY A CA 1
ATOM 2514 C C . GLY A 1 319 ? -5.109 14.825 17.131 1.00 56.72 319 GLY A C 1
ATOM 2515 O O . GLY A 1 319 ? -3.925 15.139 17.261 1.00 56.72 319 GLY A O 1
ATOM 2516 N N . ALA A 1 320 ? -6.001 14.989 18.113 1.00 38.62 320 ALA A N 1
ATOM 2517 C CA . ALA A 1 320 ? -5.607 15.418 19.446 1.00 38.62 320 ALA A CA 1
ATOM 2518 C C . ALA A 1 320 ? -4.874 14.264 20.160 1.00 38.62 320 ALA A C 1
ATOM 2520 O O . ALA A 1 320 ? -5.378 13.137 20.174 1.00 38.62 320 ALA A O 1
ATOM 2521 N N . PRO A 1 321 ? -3.681 14.491 20.742 1.00 38.38 321 PRO A N 1
ATOM 2522 C CA . PRO A 1 321 ? -3.041 13.483 21.576 1.00 38.38 321 PRO A CA 1
ATOM 2523 C C . PRO A 1 321 ? -3.959 13.173 22.761 1.00 38.38 321 PRO A C 1
ATOM 2525 O O . PRO A 1 321 ? -4.489 14.092 23.383 1.00 38.38 321 PRO A O 1
ATOM 2528 N N . MET A 1 322 ? -4.138 11.885 23.072 1.00 41.88 322 MET A N 1
ATOM 2529 C CA . MET A 1 322 ? -4.830 11.448 24.285 1.00 41.88 322 MET A CA 1
ATOM 2530 C C . MET A 1 322 ? -4.147 12.071 25.508 1.00 41.88 322 MET A C 1
ATOM 2532 O O . MET A 1 322 ? -3.120 11.579 25.975 1.00 41.88 322 MET A O 1
ATOM 2536 N N . SER A 1 323 ? -4.706 13.156 26.037 1.00 37.44 323 SER A N 1
ATOM 2537 C CA . SER A 1 323 ? -4.489 13.539 27.424 1.00 37.44 323 SER A CA 1
ATOM 2538 C C . SER A 1 323 ? -5.417 12.683 28.275 1.00 37.44 323 SER A C 1
ATOM 2540 O O . SER A 1 323 ? -6.619 12.628 28.012 1.00 37.44 323 SER A O 1
ATOM 2542 N N . ALA A 1 324 ? -4.828 11.995 29.251 1.00 35.78 324 ALA A N 1
ATOM 2543 C CA . ALA A 1 324 ? -5.493 11.147 30.230 1.00 35.78 324 ALA A CA 1
ATOM 2544 C C . ALA A 1 324 ? -6.787 11.778 30.787 1.00 35.78 324 ALA A C 1
ATOM 2546 O O . ALA A 1 324 ? -6.872 13.007 30.880 1.00 35.78 324 ALA A O 1
ATOM 2547 N N . PRO A 1 325 ? -7.784 10.962 31.180 1.00 42.12 325 PRO A N 1
ATOM 2548 C CA . PRO A 1 325 ? -9.021 11.475 31.749 1.00 42.12 325 PRO A CA 1
ATOM 2549 C C . PRO A 1 325 ? -8.703 12.360 32.956 1.00 42.12 325 PRO A C 1
ATOM 2551 O O . PRO A 1 325 ? -7.992 11.946 33.873 1.00 42.12 325 PRO A O 1
ATOM 2554 N N . ALA A 1 326 ? -9.221 13.590 32.932 1.00 38.25 326 ALA A N 1
ATOM 2555 C CA . ALA A 1 326 ? -9.165 14.488 34.072 1.00 38.25 326 ALA A CA 1
ATOM 2556 C C . ALA A 1 326 ? -9.737 13.760 35.303 1.00 38.25 326 ALA A C 1
ATOM 2558 O O . ALA A 1 326 ? -10.801 13.139 35.191 1.00 38.25 326 ALA A O 1
ATOM 2559 N N . PRO A 1 327 ? -9.058 13.798 36.463 1.00 36.47 327 PRO A N 1
ATOM 2560 C CA . PRO A 1 327 ? -9.607 13.211 37.670 1.00 36.47 327 PRO A CA 1
ATOM 2561 C C . PRO A 1 327 ? -10.926 13.914 37.989 1.00 36.47 327 PRO A C 1
ATOM 2563 O O . PRO A 1 327 ? -11.005 15.143 38.000 1.00 36.47 327 PRO A O 1
ATOM 2566 N N . ALA A 1 328 ? -11.966 13.110 38.207 1.00 37.91 328 ALA A N 1
ATOM 2567 C CA . ALA A 1 328 ? -13.264 13.575 38.655 1.00 37.91 328 ALA A CA 1
ATOM 2568 C C . ALA A 1 328 ? -13.086 14.501 39.865 1.00 37.91 328 ALA A C 1
ATOM 2570 O O . ALA A 1 328 ? -12.519 14.114 40.888 1.00 37.91 328 ALA A O 1
ATOM 2571 N N . THR A 1 329 ? -13.574 15.729 39.735 1.00 35.66 329 THR A N 1
ATOM 2572 C CA . THR A 1 329 ? -13.754 16.676 40.829 1.00 35.66 329 THR A CA 1
ATOM 2573 C C . THR A 1 329 ? -14.732 16.077 41.837 1.00 35.66 329 THR A C 1
ATOM 2575 O O . THR A 1 329 ? -15.947 16.203 41.717 1.00 35.66 329 THR A O 1
ATOM 2578 N N . GLY A 1 330 ? -14.185 15.390 42.838 1.00 33.50 330 GLY A N 1
ATOM 2579 C CA . GLY A 1 330 ? -14.887 15.034 44.058 1.00 33.50 330 GLY A CA 1
ATOM 2580 C C . GLY A 1 330 ? -14.990 16.265 44.945 1.00 33.50 330 GLY A C 1
ATOM 2581 O O . GLY A 1 330 ? -14.028 16.660 45.596 1.00 33.50 330 GLY A O 1
ATOM 2582 N N . THR A 1 331 ? -16.165 16.882 44.966 1.00 37.50 331 THR A N 1
ATOM 2583 C CA . THR A 1 331 ? -16.570 17.819 46.012 1.00 37.50 331 THR A CA 1
ATOM 2584 C C . THR A 1 331 ? -16.710 17.054 47.330 1.00 37.50 331 THR A C 1
ATOM 2586 O O . THR A 1 331 ? -17.789 16.555 47.644 1.00 37.50 331 THR A O 1
ATOM 2589 N N . ALA A 1 332 ? -15.627 16.949 48.097 1.00 35.28 332 ALA A N 1
ATOM 2590 C CA . ALA A 1 332 ? -15.704 16.666 49.523 1.00 35.28 332 ALA A CA 1
ATOM 2591 C C . ALA A 1 332 ? -15.858 18.008 50.252 1.00 35.28 332 ALA A C 1
ATOM 2593 O O . ALA A 1 332 ? -14.960 18.847 50.253 1.00 35.28 332 ALA A O 1
ATOM 2594 N N . ARG A 1 333 ? -17.056 18.239 50.796 1.00 36.81 333 ARG A N 1
ATOM 2595 C CA . ARG A 1 333 ? -17.300 19.262 51.814 1.00 36.81 333 ARG A CA 1
ATOM 2596 C C . ARG A 1 333 ? -16.627 18.790 53.101 1.00 36.81 333 ARG A C 1
ATOM 2598 O O . ARG A 1 333 ? -17.106 17.820 53.675 1.00 36.81 333 ARG A O 1
ATOM 2605 N N . ASP A 1 334 ? -15.614 19.509 53.567 1.00 31.84 334 ASP A N 1
ATOM 2606 C CA . ASP A 1 334 ? -15.193 19.452 54.967 1.00 31.84 334 ASP A CA 1
ATOM 2607 C C . ASP A 1 334 ? -15.790 20.652 55.722 1.00 31.84 334 ASP A C 1
ATOM 2609 O O . ASP A 1 334 ? -15.549 21.802 55.338 1.00 31.84 334 ASP A O 1
ATOM 2613 N N . PRO A 1 335 ? -16.582 20.429 56.788 1.00 43.25 335 PRO A N 1
ATOM 2614 C CA . PRO A 1 335 ? -16.967 21.465 57.727 1.00 43.25 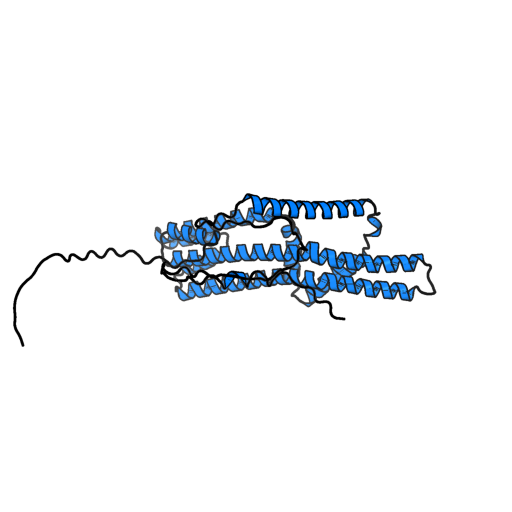335 PRO A CA 1
ATOM 2615 C C . PRO A 1 335 ? -15.912 21.522 58.839 1.00 43.25 335 PRO A C 1
ATOM 2617 O O . PRO A 1 335 ? -15.917 20.705 59.753 1.00 43.25 335 PRO A O 1
ATOM 2620 N N . ALA A 1 336 ? -15.002 22.491 58.781 1.00 34.81 336 ALA A N 1
ATOM 2621 C CA . ALA A 1 336 ? -14.028 22.717 59.848 1.00 34.81 336 ALA A CA 1
ATOM 2622 C C . ALA A 1 336 ? -14.006 24.197 60.251 1.00 34.81 336 ALA A C 1
ATOM 2624 O O . ALA A 1 336 ? -13.106 24.949 59.889 1.00 34.81 336 ALA A O 1
ATOM 2625 N N . ALA A 1 337 ? -15.033 24.609 61.001 1.00 34.56 337 ALA A N 1
ATOM 2626 C CA . ALA A 1 337 ? -15.050 25.856 61.767 1.00 34.56 337 ALA A CA 1
ATOM 2627 C C . ALA A 1 337 ? -16.006 25.745 62.974 1.00 34.56 337 ALA A C 1
ATOM 2629 O O . ALA A 1 337 ? -17.139 26.208 62.927 1.00 34.56 337 ALA A O 1
ATOM 2630 N N . ALA A 1 338 ? -15.536 25.092 64.039 1.00 36.31 338 ALA A N 1
ATOM 2631 C CA . ALA A 1 338 ? -15.922 25.259 65.450 1.00 36.31 338 ALA A CA 1
ATOM 2632 C C . ALA A 1 338 ? -14.953 24.349 66.232 1.00 36.31 338 ALA A C 1
ATOM 2634 O O . ALA A 1 338 ? -14.897 23.155 65.980 1.00 36.31 338 ALA A O 1
ATOM 2635 N N . GLY A 1 339 ? -14.026 24.824 67.055 1.00 31.91 339 GLY A N 1
ATOM 2636 C CA . GLY A 1 339 ? -14.267 25.718 68.176 1.00 31.91 339 GLY A CA 1
ATOM 2637 C C . GLY A 1 339 ? -14.073 24.923 69.470 1.00 31.91 339 GLY A C 1
ATOM 2638 O O . GLY A 1 339 ? -15.040 24.451 70.040 1.00 31.91 339 GLY A O 1
ATOM 2639 N N . SER A 1 340 ? -12.805 24.761 69.864 1.00 35.06 340 SER A N 1
ATOM 2640 C CA . SER A 1 340 ? -12.268 24.753 71.237 1.00 35.06 340 SER A CA 1
ATOM 2641 C C . SER A 1 340 ? -12.938 23.955 72.381 1.00 35.06 340 SER A C 1
ATOM 2643 O O . SER A 1 340 ? -14.103 24.142 72.707 1.00 35.06 340 SER A O 1
ATOM 2645 N N . THR A 1 341 ? -12.056 23.302 73.155 1.00 37.19 341 THR A N 1
ATOM 2646 C CA . THR A 1 341 ? -12.163 22.880 74.574 1.00 37.19 341 THR A CA 1
ATOM 2647 C C . THR A 1 341 ? -12.849 21.539 74.881 1.00 37.19 341 THR A C 1
ATOM 2649 O O . THR A 1 341 ? -14.024 21.364 74.608 1.00 37.19 341 THR A O 1
ATOM 2652 N N . LEU A 1 342 ? -12.129 20.580 75.487 1.00 36.75 342 LEU A N 1
ATOM 2653 C CA . LEU A 1 342 ? -12.123 20.288 76.936 1.00 36.75 342 LEU A CA 1
ATOM 2654 C C . LEU A 1 342 ? -11.477 18.900 77.224 1.00 36.75 342 LEU A C 1
ATOM 2656 O O . LEU A 1 342 ? -11.938 17.884 76.727 1.00 36.75 342 LEU A O 1
ATOM 2660 N N . LYS A 1 343 ? -10.465 18.901 78.106 1.00 35.59 343 LYS A N 1
ATOM 2661 C CA . LYS A 1 343 ? -10.184 17.943 79.206 1.00 35.59 343 LYS A CA 1
ATOM 2662 C C . LYS A 1 343 ? -9.950 16.426 78.960 1.00 35.59 343 LYS A C 1
ATOM 2664 O O . LYS A 1 343 ? -10.879 15.669 78.743 1.00 35.59 343 LYS A O 1
ATOM 2669 N N . LEU A 1 344 ? -8.699 16.038 79.272 1.00 39.50 344 LEU A N 1
ATOM 2670 C CA . LEU A 1 344 ? -8.245 15.150 80.374 1.00 39.50 344 LEU A CA 1
ATOM 2671 C C . LEU A 1 344 ? -8.608 13.643 80.428 1.00 39.50 344 LEU A C 1
ATOM 2673 O O . LEU A 1 344 ? -9.767 13.265 80.353 1.00 39.50 344 LEU A O 1
ATOM 2677 N N . VAL A 1 345 ? -7.573 12.883 80.848 1.00 37.44 345 VAL A N 1
ATOM 2678 C CA . VAL A 1 345 ? -7.540 11.521 81.447 1.00 37.44 345 VAL A CA 1
ATOM 2679 C C . VAL A 1 345 ? -7.711 10.385 80.422 1.00 37.44 345 VAL A C 1
ATOM 2681 O O . VAL A 1 345 ? -8.654 10.394 79.653 1.00 37.44 345 VAL A O 1
ATOM 2684 N N . GLY A 1 346 ? -6.837 9.386 80.276 1.00 38.09 346 GLY A N 1
ATOM 2685 C CA . GLY A 1 346 ? -5.875 8.774 81.191 1.00 38.09 346 GLY A CA 1
ATOM 2686 C C . GLY A 1 346 ? -6.293 7.318 81.428 1.00 38.09 346 GLY A C 1
ATOM 2687 O O . GLY A 1 346 ? -7.281 7.104 82.120 1.00 38.09 346 GLY A O 1
ATOM 2688 N N . ALA A 1 347 ? -5.571 6.368 80.828 1.00 36.62 347 ALA A N 1
ATOM 2689 C CA . ALA A 1 347 ? -5.321 4.983 81.261 1.00 36.62 347 ALA A CA 1
ATOM 2690 C C . ALA A 1 347 ? -4.581 4.249 80.137 1.00 36.62 347 ALA A C 1
ATOM 2692 O O . ALA A 1 347 ? -5.116 4.240 79.004 1.00 36.62 347 ALA A O 1
#

Mean predicted aligned error: 17.1 Å

Foldseek 3Di:
DDDDDDDPPPPVPVVPPPPDDDDDDPDDDDDDDDDDDDDDDDDPDDDDDPPPPDDDDPDPDPVVVVVVVVVVVVVVVVVVVVVVVVVVVDDVVLLPDPVLLCLLVVVLLVVLVVVDPPVLVVVLVVCQVVLVPPPCVVVVVVLLVVQLVLLLVLLVCVLPHPLVVSVVSLVVHPDPLLSVLVVCLSVVPDLVVSLVVLVVVLVVLLVSLVSSLVSLLSSLVCSLVSLQVQLVQLVVQLVVCPPPDDPVSNVSSNSRNVSSNVRSNCCNPVPSVVSSVSSVVVSVLVSLSSVLSSVLSSCSSVSHNSVVSVVSSVCSNVVPPDDDDDPPPDPDDDDPDDDDDDDDDDD